Protein AF-A0A165RTA7-F1 (afdb_monomer)

Sequence (210 aa):
MHGGAYAFLSASPRDPTTHIGRGLMERDGSTGRLFSIKYRLTMTADNEIVNPFSTQLIDALTGYYYIVHTVGFSPANIILDGDSAGAKLALALTLYVVENPNREDVKIPAPPGKLFLLSPWCDLSPICATPRSSWAEFVGIDYLHSDDSPVEGSDFSWSVRTARSRSEPLHLPCSDASLSVRLVQRFPSHVYTYEPSEATHDFLGMTWIA

Secondary structure (DSSP, 8-state):
---STTTS--S-TTSTTHHHHHHHHHH-TT---EEE--PPPSB-TT--B-S-TTHHHHHHHHHHHIIIIII---GGG-EEEEEHHHHHHHHHHHHHHHHSTT-SSS-PPPPPSEEEEES-----S-----TTSHHHHTHHHHSPPSSSS---GGGG------------------------------------------EEEEETTEEEE-

Solvent-accessible surface area (backbone atoms only — not comparable to full-atom values): 13245 Å² total; per-residue 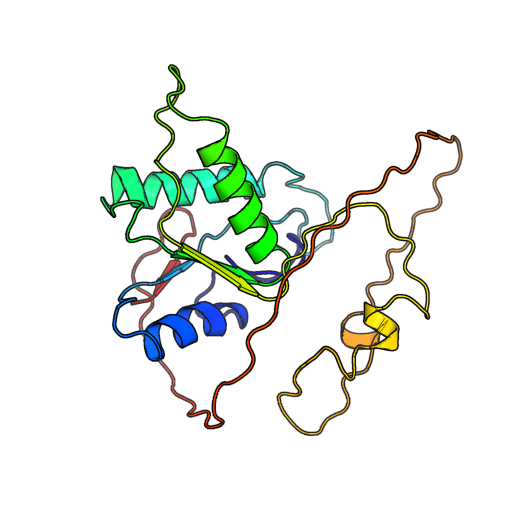(Å²): 54,44,30,47,79,48,54,40,82,51,35,45,88,84,30,80,61,40,53,57,62,49,49,48,34,75,73,33,91,85,48,80,70,43,74,26,55,45,49,64,42,28,32,47,99,85,70,46,81,74,33,57,90,63,45,39,54,53,42,48,47,52,49,52,45,41,42,39,74,71,72,59,48,56,38,70,80,34,68,43,42,17,30,30,40,12,14,27,46,40,50,52,45,44,50,51,33,63,76,44,64,82,43,91,89,51,85,55,58,70,52,57,52,40,76,46,68,42,74,49,52,77,75,80,71,92,71,84,86,47,86,77,33,62,73,52,68,36,39,83,69,78,50,84,70,94,54,100,65,85,72,57,55,68,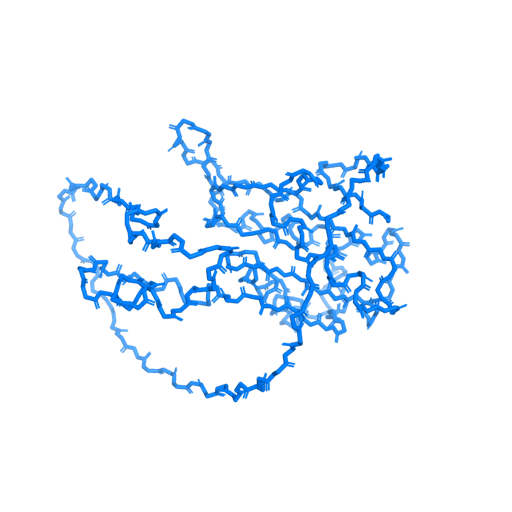86,74,56,74,78,76,76,72,76,83,73,81,88,84,88,82,85,82,84,89,80,92,82,93,81,90,82,88,85,85,89,86,84,84,92,83,88,81,92,82,87,81,95,60,79,65,68,75,60,91,66,27,32,39,41,112

InterPro domains:
  IPR013094 Alpha/beta hydrolase fold-3 [PF07859] (2-133)
  IPR029058 Alpha/Beta hydrolase fold [G3DSA:3.40.50.1820] (1-203)
  IPR029058 Alpha/Beta hydrolase fold [SSF53474] (2-157)
  IPR050300 GDXG lipolytic enzyme [PTHR48081] (2-150)

pLDDT: mean 72.45, std 27.62, range [20.56, 98.0]

Mean predicted aligned error: 13.32 Å

Structure (mmCIF, N/CA/C/O backbone):
data_AF-A0A165RTA7-F1
#
_entry.id   AF-A0A165RTA7-F1
#
loop_
_atom_site.group_PDB
_atom_site.id
_atom_site.type_symbol
_atom_site.label_atom_id
_atom_site.label_alt_id
_atom_site.label_comp_id
_atom_site.label_asym_id
_atom_site.label_entity_id
_atom_site.label_seq_id
_atom_site.pdbx_PDB_ins_code
_atom_site.Cartn_x
_atom_site.Cartn_y
_atom_site.Cartn_z
_atom_site.occupancy
_atom_site.B_iso_or_equiv
_atom_site.auth_seq_id
_atom_site.auth_comp_id
_atom_site.auth_asym_id
_atom_site.auth_atom_id
_atom_site.pdbx_PDB_model_num
ATOM 1 N N . MET A 1 1 ? -3.424 3.270 -2.893 1.00 95.69 1 MET A N 1
ATOM 2 C CA . MET A 1 1 ? -1.946 3.287 -2.986 1.00 95.69 1 MET A CA 1
ATOM 3 C C . MET A 1 1 ? -1.598 3.129 -4.447 1.00 95.69 1 MET A C 1
ATOM 5 O O . MET A 1 1 ? -2.070 2.171 -5.044 1.00 95.69 1 MET A O 1
ATOM 9 N N . HIS A 1 2 ? -0.849 4.069 -5.017 1.00 96.19 2 HIS A N 1
ATOM 10 C CA . HIS A 1 2 ? -0.572 4.067 -6.454 1.00 96.19 2 HIS A CA 1
ATOM 11 C C . HIS A 1 2 ? 0.342 2.907 -6.874 1.00 96.19 2 HIS A C 1
ATOM 13 O O . HIS A 1 2 ? 1.090 2.382 -6.053 1.00 96.19 2 HIS A O 1
ATOM 19 N N . GLY A 1 3 ? 0.284 2.510 -8.144 1.00 94.25 3 GLY A N 1
ATOM 20 C CA . GLY A 1 3 ? 1.208 1.575 -8.776 1.00 94.25 3 GLY A CA 1
ATOM 21 C C . GLY A 1 3 ? 2.529 2.216 -9.205 1.00 94.25 3 GLY A C 1
ATOM 22 O O . GLY A 1 3 ? 3.050 3.126 -8.563 1.00 94.25 3 GLY A O 1
ATOM 23 N N . GLY A 1 4 ? 3.102 1.719 -10.305 1.00 92.56 4 GLY A N 1
ATOM 24 C CA . GLY A 1 4 ? 4.363 2.239 -10.855 1.00 92.56 4 GLY A CA 1
ATOM 25 C C . GLY A 1 4 ? 5.615 1.494 -10.386 1.00 92.56 4 GLY A C 1
ATOM 26 O O . GLY A 1 4 ? 6.673 2.099 -10.241 1.00 92.56 4 GLY A O 1
ATOM 27 N N . ALA A 1 5 ? 5.506 0.186 -10.117 1.00 92.19 5 ALA A N 1
ATOM 28 C CA . ALA A 1 5 ? 6.638 -0.697 -9.788 1.00 92.19 5 ALA A CA 1
ATOM 29 C C . ALA A 1 5 ? 7.532 -0.212 -8.622 1.00 92.19 5 ALA A C 1
ATOM 31 O O . ALA A 1 5 ? 8.702 -0.578 -8.541 1.00 92.19 5 ALA A O 1
ATOM 32 N N . TYR A 1 6 ? 6.984 0.623 -7.730 1.00 93.88 6 TYR A N 1
ATOM 33 C CA . TYR A 1 6 ? 7.705 1.352 -6.678 1.00 93.88 6 TYR A CA 1
ATOM 34 C C . TYR A 1 6 ? 8.756 2.365 -7.154 1.00 93.88 6 TYR A C 1
ATOM 36 O O . TYR A 1 6 ? 9.408 2.975 -6.312 1.00 93.88 6 TYR A O 1
ATOM 44 N N . ALA A 1 7 ? 8.905 2.577 -8.459 1.00 92.12 7 ALA A N 1
ATOM 45 C CA . ALA A 1 7 ? 9.883 3.489 -9.050 1.00 92.12 7 ALA A CA 1
ATOM 46 C C . ALA A 1 7 ? 9.237 4.717 -9.713 1.00 92.12 7 ALA A C 1
ATOM 48 O O . ALA A 1 7 ? 9.925 5.694 -9.992 1.00 92.12 7 ALA A O 1
ATOM 49 N N . PHE A 1 8 ? 7.924 4.682 -9.948 1.00 90.12 8 PHE A N 1
ATOM 50 C CA . PHE A 1 8 ? 7.197 5.687 -10.718 1.00 90.12 8 PHE A CA 1
ATOM 51 C C . PHE A 1 8 ? 5.874 6.075 -10.055 1.00 90.12 8 PHE A C 1
ATOM 53 O O . PHE A 1 8 ? 5.428 5.435 -9.099 1.00 90.12 8 PHE A O 1
ATOM 60 N N . LEU A 1 9 ? 5.228 7.082 -10.655 1.00 93.00 9 LEU A N 1
ATOM 61 C CA . LEU A 1 9 ? 3.922 7.617 -10.265 1.00 93.00 9 LEU A CA 1
ATOM 62 C C . LEU A 1 9 ? 3.943 8.219 -8.856 1.00 93.00 9 LEU A C 1
ATOM 64 O O . LEU A 1 9 ? 4.991 8.340 -8.214 1.00 93.00 9 LEU A O 1
ATOM 68 N N . SER A 1 10 ? 2.799 8.718 -8.408 1.00 92.12 10 SER A N 1
ATOM 69 C CA . SER A 1 10 ? 2.719 9.476 -7.169 1.00 92.12 10 SER A CA 1
ATOM 70 C C . SER A 1 10 ? 1.338 9.438 -6.531 1.00 92.12 10 SER A C 1
ATOM 72 O O . SER A 1 10 ? 0.327 9.176 -7.170 1.00 92.12 10 SER A O 1
ATOM 74 N N . ALA A 1 11 ? 1.286 9.822 -5.257 1.00 92.69 11 ALA A N 1
ATOM 75 C CA . ALA A 1 11 ? 0.040 10.076 -4.538 1.00 92.69 11 ALA A CA 1
ATOM 76 C C . ALA A 1 11 ? -0.627 11.424 -4.890 1.00 92.69 11 ALA A C 1
ATOM 78 O O . ALA A 1 11 ? -1.561 11.845 -4.208 1.00 92.69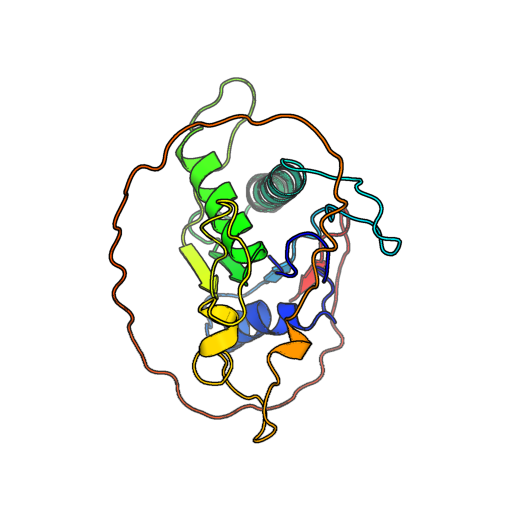 11 ALA A O 1
ATOM 79 N N . SER A 1 12 ? -0.125 12.136 -5.906 1.00 90.75 12 SER A N 1
ATOM 80 C CA . SER A 1 12 ? -0.661 13.437 -6.306 1.00 90.75 12 SER A CA 1
ATOM 81 C C . SER A 1 12 ? -2.114 13.305 -6.776 1.00 90.75 12 SER A C 1
ATOM 83 O O . SER A 1 12 ? -2.411 12.404 -7.559 1.00 90.75 12 SER A O 1
ATOM 85 N N . PRO A 1 13 ? -3.009 14.252 -6.443 1.00 86.69 13 PRO A N 1
ATOM 86 C CA . PRO A 1 13 ? -4.377 14.267 -6.966 1.00 86.69 13 PRO A CA 1
ATOM 87 C C . PRO A 1 13 ? -4.469 14.369 -8.490 1.00 86.69 13 PRO A C 1
ATOM 89 O O . PRO A 1 13 ? -5.521 14.102 -9.064 1.00 86.69 13 PRO A O 1
ATOM 92 N N . ARG A 1 14 ? -3.375 14.792 -9.136 1.00 86.25 14 ARG A N 1
ATOM 93 C CA . ARG A 1 14 ? -3.241 14.891 -10.596 1.00 86.25 14 ARG A CA 1
ATOM 94 C C . ARG A 1 14 ? -2.633 13.640 -11.230 1.00 86.25 14 ARG A C 1
ATOM 96 O O . ARG A 1 14 ? -2.509 13.589 -12.447 1.00 86.25 14 ARG A O 1
ATOM 103 N N . ASP A 1 15 ? -2.184 12.684 -10.421 1.00 88.19 15 ASP A N 1
ATOM 104 C CA . ASP A 1 15 ? -1.637 11.428 -10.917 1.00 88.19 15 ASP A CA 1
ATOM 105 C C . ASP A 1 15 ? -2.758 10.568 -11.523 1.00 88.19 15 ASP A C 1
ATOM 107 O O . ASP A 1 15 ? -3.820 10.459 -10.903 1.00 88.19 15 ASP A O 1
ATOM 111 N N . PRO A 1 16 ? -2.549 9.924 -12.685 1.00 83.94 16 PRO A N 1
ATOM 112 C CA . PRO A 1 16 ? -3.568 9.079 -13.306 1.00 83.94 16 PRO A CA 1
ATOM 113 C C . PRO A 1 16 ? -4.100 7.972 -12.385 1.00 83.94 16 PRO A C 1
ATOM 115 O O . PRO A 1 16 ? -5.278 7.622 -12.452 1.00 83.94 16 PRO A O 1
ATOM 118 N N . THR A 1 17 ? -3.270 7.446 -11.479 1.00 86.75 17 THR A N 1
ATOM 119 C CA . THR A 1 17 ? -3.677 6.383 -10.540 1.00 86.75 17 THR A CA 1
ATOM 120 C C . THR A 1 17 ? -4.726 6.847 -9.531 1.00 86.75 17 THR A C 1
ATOM 122 O O . THR A 1 17 ? -5.515 6.043 -9.036 1.00 86.75 17 THR A O 1
ATOM 125 N N . THR A 1 18 ? -4.824 8.154 -9.282 1.00 87.31 18 THR A N 1
ATOM 126 C CA . THR A 1 18 ? -5.838 8.737 -8.395 1.00 87.31 18 THR A CA 1
ATOM 127 C C . THR A 1 18 ? -7.264 8.522 -8.913 1.00 87.31 18 THR A C 1
ATOM 129 O O . THR A 1 18 ? -8.204 8.460 -8.115 1.00 87.31 18 THR A O 1
ATOM 132 N N . HIS A 1 19 ? -7.453 8.354 -10.228 1.00 87.44 19 HIS A N 1
ATOM 133 C CA . HIS A 1 19 ? -8.771 8.078 -10.804 1.00 87.44 19 HIS A CA 1
ATOM 134 C C . HIS A 1 19 ? -9.400 6.787 -10.270 1.00 87.44 19 HIS A C 1
ATOM 136 O O . HIS A 1 19 ? -10.623 6.687 -10.236 1.00 87.44 19 HIS A O 1
ATOM 142 N N . ILE A 1 20 ? -8.593 5.833 -9.800 1.00 88.69 20 ILE A N 1
ATOM 143 C CA . ILE A 1 20 ? -9.072 4.574 -9.223 1.00 88.69 20 ILE A CA 1
ATOM 144 C C . ILE A 1 20 ? -9.826 4.843 -7.918 1.00 88.69 20 ILE A C 1
ATOM 146 O O . ILE A 1 20 ? -11.020 4.556 -7.819 1.00 88.69 20 ILE A O 1
ATOM 150 N N . GLY A 1 21 ? -9.154 5.458 -6.941 1.00 88.38 21 GLY A N 1
ATOM 151 C CA . GLY A 1 21 ? -9.758 5.769 -5.645 1.00 88.38 21 GLY A CA 1
ATOM 152 C C . GLY A 1 21 ? -10.922 6.757 -5.760 1.00 88.38 21 GLY A C 1
ATOM 153 O O . GLY A 1 21 ? -11.933 6.606 -5.076 1.00 88.38 21 GLY A O 1
ATOM 154 N N . ARG A 1 22 ? -10.824 7.738 -6.669 1.00 88.81 22 ARG A N 1
ATOM 155 C CA . ARG A 1 22 ? -11.920 8.682 -6.940 1.00 88.81 22 ARG A CA 1
ATOM 156 C C . ARG A 1 22 ? -13.122 8.002 -7.583 1.00 88.81 22 ARG A C 1
ATOM 158 O O . ARG A 1 22 ? -14.243 8.206 -7.135 1.00 88.81 22 ARG A O 1
ATOM 165 N N . GLY A 1 23 ? -12.891 7.147 -8.576 1.00 89.94 23 GLY A N 1
ATOM 166 C CA . GLY A 1 23 ? -13.949 6.355 -9.192 1.00 89.94 23 GLY A CA 1
ATOM 167 C C . GLY A 1 23 ? -14.644 5.448 -8.176 1.00 89.94 23 GLY A C 1
ATOM 168 O O . GLY A 1 23 ? -15.863 5.306 -8.224 1.00 89.94 23 GLY A O 1
ATOM 169 N N . LEU A 1 24 ? -13.904 4.887 -7.213 1.00 88.88 24 LEU A N 1
ATOM 170 C CA . LEU A 1 24 ? -14.498 4.136 -6.107 1.00 88.88 24 LEU A CA 1
ATOM 171 C C . LEU A 1 24 ? -15.422 5.022 -5.256 1.00 88.88 24 LEU A C 1
ATOM 173 O O . LEU A 1 24 ? -16.570 4.642 -5.053 1.00 88.88 24 LEU A O 1
ATOM 177 N N . MET A 1 25 ? -14.972 6.207 -4.826 1.00 90.38 25 MET A N 1
ATOM 178 C CA . MET A 1 25 ? -15.807 7.164 -4.076 1.00 90.38 25 MET A CA 1
ATOM 179 C C . MET A 1 25 ? -17.072 7.581 -4.835 1.00 90.38 25 MET A C 1
ATOM 181 O O . MET A 1 25 ? -18.157 7.631 -4.267 1.00 90.38 25 MET A O 1
ATOM 185 N N . GLU A 1 26 ? -16.952 7.864 -6.132 1.00 89.31 26 GLU A N 1
ATOM 186 C CA . GLU A 1 26 ? -18.077 8.302 -6.968 1.00 89.31 26 GLU A CA 1
ATOM 187 C C . GLU A 1 26 ? -19.134 7.202 -7.159 1.00 89.31 26 GLU A C 1
ATOM 189 O O . GLU A 1 26 ? -20.317 7.492 -7.350 1.00 89.31 26 GLU A O 1
ATOM 194 N N . ARG A 1 27 ? -18.721 5.929 -7.140 1.00 89.25 27 ARG A N 1
ATOM 195 C CA . ARG A 1 27 ? -19.602 4.775 -7.383 1.00 89.25 27 ARG A CA 1
ATOM 196 C C . ARG A 1 27 ? -20.115 4.130 -6.099 1.00 89.25 27 ARG A C 1
ATOM 198 O O . ARG A 1 27 ? -21.172 3.500 -6.131 1.00 89.25 27 ARG A O 1
ATOM 205 N N . ASP A 1 28 ? -19.396 4.279 -4.994 1.00 86.56 28 ASP A N 1
ATOM 206 C CA . ASP A 1 28 ? -19.762 3.762 -3.683 1.00 86.56 28 ASP A CA 1
ATOM 207 C C . ASP A 1 28 ? -20.095 4.905 -2.720 1.00 86.56 28 ASP A C 1
ATOM 209 O O . ASP A 1 28 ? -19.218 5.502 -2.100 1.00 86.56 28 ASP A O 1
ATOM 213 N N . GLY A 1 29 ? -21.393 5.144 -2.513 1.00 83.94 29 GLY A N 1
ATOM 214 C CA . GLY A 1 29 ? -21.882 6.170 -1.586 1.00 83.94 29 GLY A CA 1
ATOM 215 C C . GLY A 1 29 ? -21.511 5.946 -0.113 1.00 83.94 29 GLY A C 1
ATOM 216 O O . GLY A 1 29 ? -21.823 6.797 0.719 1.00 83.94 29 GLY A O 1
ATOM 217 N N . SER A 1 30 ? -20.872 4.820 0.233 1.00 85.88 30 SER A N 1
ATOM 218 C CA . SER A 1 30 ? -20.325 4.579 1.572 1.00 85.88 30 SER A CA 1
ATOM 219 C C . SER A 1 30 ? -18.870 5.038 1.746 1.00 85.88 30 SER A C 1
ATOM 221 O O . SER A 1 30 ? -18.432 5.240 2.881 1.00 85.88 30 SER A O 1
ATOM 223 N N . THR A 1 31 ? -18.137 5.281 0.653 1.00 86.25 31 THR A N 1
ATOM 224 C CA . THR A 1 31 ? -16.751 5.764 0.687 1.00 86.25 31 THR A CA 1
ATOM 225 C C . THR A 1 31 ? -16.726 7.286 0.545 1.00 86.25 31 THR A C 1
ATOM 227 O O . THR A 1 31 ? -16.805 7.830 -0.549 1.00 86.25 31 THR A O 1
ATOM 230 N N . GLY A 1 32 ? -16.610 7.994 1.672 1.00 86.56 32 GLY A N 1
ATOM 231 C CA . GLY A 1 32 ? -16.697 9.461 1.699 1.00 86.56 32 GLY A CA 1
ATOM 232 C C . GLY A 1 32 ? -15.369 10.222 1.660 1.00 86.56 32 GLY A C 1
ATOM 233 O O . GLY A 1 32 ? -15.400 11.446 1.687 1.00 86.56 32 GLY A O 1
ATOM 234 N N . ARG A 1 33 ? -14.213 9.544 1.701 1.00 92.31 33 ARG A N 1
ATOM 235 C CA . ARG A 1 33 ? -12.883 10.186 1.738 1.00 92.31 33 ARG A CA 1
ATOM 236 C C . ARG A 1 33 ? -11.825 9.294 1.105 1.00 92.31 33 ARG A C 1
ATOM 238 O O . ARG A 1 33 ? -11.830 8.087 1.351 1.00 92.31 33 ARG A O 1
ATOM 245 N N . LEU A 1 34 ? -10.862 9.899 0.413 1.00 92.81 34 LEU A N 1
ATOM 246 C CA . LEU A 1 34 ? -9.686 9.219 -0.122 1.00 92.81 34 LEU A CA 1
ATOM 247 C C . LEU A 1 34 ? -8.409 9.787 0.498 1.00 92.81 34 LEU A C 1
ATOM 249 O O . LEU A 1 34 ? -8.204 10.999 0.574 1.00 92.81 34 LEU A O 1
ATOM 253 N N . PHE A 1 35 ? -7.533 8.880 0.923 1.00 94.88 35 PHE A N 1
ATOM 254 C CA . PHE A 1 35 ? -6.218 9.205 1.453 1.00 94.88 35 PHE A CA 1
ATOM 255 C C . PHE A 1 35 ? -5.141 8.500 0.637 1.00 94.88 35 PHE A C 1
ATOM 257 O O . PHE A 1 35 ? -5.003 7.274 0.697 1.00 94.88 35 PHE A O 1
ATOM 264 N N . SER A 1 36 ? -4.378 9.273 -0.132 1.00 94.81 36 SER A N 1
ATOM 265 C CA . SER A 1 36 ? -3.311 8.735 -0.969 1.00 94.81 36 SER A CA 1
ATOM 266 C C . SER A 1 36 ? -1.968 8.833 -0.244 1.00 94.81 36 SER A C 1
ATOM 268 O O . SER A 1 36 ? -1.477 9.921 0.071 1.00 94.81 36 SER A O 1
ATOM 270 N N . ILE A 1 37 ? -1.377 7.672 0.049 1.00 94.38 37 ILE A N 1
ATOM 271 C CA . ILE A 1 37 ? -0.086 7.570 0.737 1.00 94.38 37 ILE A CA 1
ATOM 272 C C . ILE A 1 37 ? 1.038 7.803 -0.270 1.00 94.38 37 ILE A C 1
ATOM 274 O O . ILE A 1 37 ? 1.238 6.995 -1.178 1.00 94.38 37 ILE A O 1
ATOM 278 N N . LYS A 1 38 ? 1.809 8.873 -0.064 1.00 94.06 38 LYS A N 1
ATOM 279 C CA . LYS A 1 38 ? 3.046 9.148 -0.803 1.00 94.06 38 LYS A CA 1
ATOM 280 C C . LYS A 1 38 ? 4.205 8.377 -0.189 1.00 94.06 38 LYS A C 1
ATOM 282 O O . LYS A 1 38 ? 4.967 8.911 0.613 1.00 94.06 38 LYS A O 1
ATOM 287 N N . TYR A 1 39 ? 4.306 7.102 -0.539 1.00 95.94 39 TYR A N 1
ATOM 288 C CA . TYR A 1 39 ? 5.441 6.287 -0.127 1.00 95.94 39 TYR A CA 1
ATOM 289 C C . TYR A 1 39 ? 6.698 6.665 -0.927 1.00 95.94 39 TYR A C 1
ATOM 291 O O . TYR A 1 39 ? 6.624 7.140 -2.063 1.00 95.94 39 TYR A O 1
ATOM 299 N N . ARG A 1 40 ? 7.877 6.460 -0.339 1.00 96.62 40 ARG A N 1
ATOM 300 C CA . ARG A 1 40 ? 9.162 6.720 -0.999 1.00 96.62 40 ARG A CA 1
ATOM 301 C C . ARG A 1 40 ? 9.407 5.738 -2.141 1.00 96.62 40 ARG A C 1
ATOM 303 O O . ARG A 1 40 ? 9.259 4.531 -1.968 1.00 96.62 40 ARG A O 1
ATOM 310 N N . LEU A 1 41 ? 9.848 6.245 -3.289 1.00 95.12 41 LEU A N 1
ATOM 311 C CA . LEU A 1 41 ? 10.181 5.425 -4.456 1.00 95.12 41 LEU A CA 1
ATOM 312 C C . LEU A 1 41 ? 11.567 4.791 -4.319 1.00 95.12 41 LEU A C 1
ATOM 314 O O . LEU A 1 41 ? 12.475 5.393 -3.742 1.00 95.12 41 LEU A O 1
ATOM 318 N N . THR A 1 42 ? 11.736 3.587 -4.861 1.00 93.56 42 THR A N 1
ATOM 319 C CA . THR A 1 42 ? 12.990 2.821 -4.814 1.00 93.56 42 THR A CA 1
ATOM 320 C C . THR A 1 42 ? 14.120 3.499 -5.572 1.00 93.56 42 THR A C 1
ATOM 322 O O . THR A 1 42 ? 15.281 3.302 -5.209 1.00 93.56 42 THR A O 1
ATOM 325 N N . MET A 1 43 ? 13.784 4.309 -6.576 1.00 89.75 43 MET A N 1
ATOM 326 C CA . MET A 1 43 ? 14.726 4.974 -7.467 1.00 89.75 43 MET A CA 1
ATOM 327 C C . MET A 1 43 ? 14.436 6.473 -7.583 1.00 89.75 43 MET A C 1
ATOM 329 O O . MET A 1 43 ? 13.298 6.915 -7.411 1.00 89.75 43 MET A O 1
ATOM 333 N N . THR A 1 44 ? 15.471 7.261 -7.869 1.00 88.12 44 THR A N 1
ATOM 334 C CA . THR A 1 44 ? 15.330 8.669 -8.267 1.00 88.12 44 THR A CA 1
ATOM 335 C C . THR A 1 44 ? 14.958 8.785 -9.748 1.00 88.12 44 THR A C 1
ATOM 337 O O . THR A 1 44 ? 15.017 7.809 -10.495 1.00 88.12 44 THR A O 1
ATOM 340 N N . ALA A 1 45 ? 14.635 10.004 -10.195 1.00 82.50 45 ALA A N 1
ATOM 341 C CA . ALA A 1 45 ? 14.422 10.298 -11.616 1.00 82.50 45 ALA A CA 1
ATOM 342 C C . ALA A 1 45 ? 15.658 9.993 -12.490 1.00 82.50 45 ALA A C 1
ATOM 344 O O . ALA A 1 45 ? 15.512 9.692 -13.671 1.00 82.50 45 ALA A O 1
ATOM 345 N N . ASP A 1 46 ? 16.855 10.012 -11.894 1.00 87.94 46 ASP A N 1
ATOM 346 C CA . ASP A 1 46 ? 18.126 9.700 -12.558 1.00 87.94 46 ASP A CA 1
ATOM 347 C C . ASP A 1 46 ? 18.476 8.199 -12.504 1.00 87.94 46 ASP A C 1
ATOM 349 O O . ASP A 1 46 ? 19.582 7.802 -12.860 1.00 87.94 46 ASP A O 1
ATOM 353 N N . ASN A 1 47 ? 17.531 7.348 -12.085 1.00 82.94 47 ASN A N 1
ATOM 354 C CA . ASN A 1 47 ? 17.680 5.901 -11.907 1.00 82.94 47 ASN A CA 1
ATOM 355 C C . ASN A 1 47 ? 18.670 5.463 -10.810 1.00 82.94 47 ASN A C 1
ATOM 357 O O . ASN A 1 47 ? 19.136 4.322 -10.815 1.00 82.94 47 ASN A O 1
ATOM 361 N N . GLU A 1 48 ? 18.951 6.324 -9.833 1.00 90.69 48 GLU A N 1
ATOM 362 C CA . GLU A 1 48 ? 19.753 5.958 -8.660 1.00 90.69 48 GLU A CA 1
ATOM 363 C C . GLU A 1 48 ? 18.894 5.207 -7.637 1.00 90.69 48 GLU A C 1
ATOM 365 O O . GLU A 1 48 ? 17.807 5.666 -7.285 1.00 90.69 48 GLU A O 1
ATOM 370 N N . ILE A 1 49 ? 19.373 4.071 -7.123 1.00 91.25 49 ILE A N 1
ATOM 371 C CA . ILE A 1 49 ? 18.657 3.272 -6.114 1.00 91.25 49 ILE A CA 1
ATOM 372 C C . ILE A 1 49 ? 18.827 3.925 -4.737 1.00 91.25 49 ILE A C 1
ATOM 374 O O . ILE A 1 49 ? 19.940 4.009 -4.223 1.00 91.25 49 ILE A O 1
ATOM 378 N N . VAL A 1 50 ? 17.724 4.347 -4.115 1.00 93.62 50 VAL A N 1
ATOM 379 C CA . VAL A 1 50 ? 17.747 5.145 -2.873 1.00 93.62 50 VAL A CA 1
ATOM 380 C C . VAL A 1 50 ? 16.908 4.575 -1.733 1.00 93.62 50 VAL A C 1
ATOM 382 O O . VAL A 1 50 ? 17.304 4.696 -0.578 1.00 93.62 50 VAL A O 1
ATOM 385 N N . ASN A 1 51 ? 15.771 3.933 -2.019 1.00 94.44 51 ASN A N 1
ATOM 386 C CA . ASN A 1 51 ? 14.853 3.439 -0.983 1.00 94.44 51 ASN A CA 1
ATOM 387 C C . ASN A 1 51 ? 14.426 1.990 -1.264 1.00 94.44 51 ASN A C 1
ATOM 389 O O . ASN A 1 51 ? 13.276 1.753 -1.648 1.00 94.44 51 ASN A O 1
ATOM 393 N N . PRO A 1 52 ? 15.324 1.001 -1.117 1.00 92.81 52 PRO A N 1
ATOM 394 C CA . PRO A 1 52 ? 14.980 -0.396 -1.358 1.00 92.81 52 PRO A CA 1
ATOM 395 C C . PRO A 1 52 ? 13.906 -0.890 -0.376 1.00 92.81 52 PRO A C 1
ATOM 397 O O . PRO A 1 52 ? 13.567 -0.227 0.612 1.00 92.81 52 PRO A O 1
ATOM 400 N N . PHE A 1 53 ? 13.389 -2.093 -0.630 1.00 88.75 53 PHE A N 1
ATOM 401 C CA . PHE A 1 53 ? 12.558 -2.801 0.343 1.00 88.75 53 PHE A CA 1
ATOM 402 C C . PHE A 1 53 ? 13.264 -2.836 1.718 1.00 88.75 53 PHE A C 1
ATOM 404 O O . PHE A 1 53 ? 14.463 -3.093 1.784 1.00 88.75 53 PHE A O 1
ATOM 411 N N . SER A 1 54 ? 12.589 -2.577 2.840 1.00 93.94 54 SER A N 1
ATOM 412 C CA . SER A 1 54 ? 11.134 -2.506 3.074 1.00 93.94 54 SER A CA 1
ATOM 413 C C . SER A 1 54 ? 10.532 -1.095 3.132 1.00 93.94 54 SER A C 1
ATOM 415 O O . SER A 1 54 ? 9.443 -0.912 3.675 1.00 93.94 54 SER A O 1
ATOM 417 N N . THR A 1 55 ? 11.202 -0.090 2.565 1.00 96.38 55 THR A N 1
ATOM 418 C CA . THR A 1 55 ? 10.858 1.327 2.772 1.00 96.38 55 THR A CA 1
ATOM 419 C C . THR A 1 55 ? 9.392 1.670 2.485 1.00 96.38 55 THR A C 1
ATOM 421 O O . THR A 1 55 ? 8.742 2.331 3.292 1.00 96.38 55 THR A O 1
ATOM 424 N N . GLN A 1 56 ? 8.840 1.174 1.378 1.00 96.06 56 GLN A N 1
ATOM 425 C CA . GLN A 1 56 ? 7.458 1.452 0.973 1.00 96.06 56 GLN A CA 1
ATOM 426 C C . GLN A 1 56 ? 6.450 0.885 1.977 1.00 96.06 56 GLN A C 1
ATOM 428 O O . GLN A 1 56 ? 5.445 1.526 2.276 1.00 96.06 56 GLN A O 1
ATOM 433 N N . LEU A 1 57 ? 6.733 -0.306 2.522 1.00 96.94 57 LEU A N 1
ATOM 434 C CA . LEU A 1 57 ? 5.896 -0.952 3.534 1.00 96.94 57 LEU A CA 1
ATOM 435 C C . LEU A 1 57 ? 5.908 -0.164 4.843 1.00 96.94 57 LEU A C 1
ATOM 437 O O . LEU A 1 57 ? 4.862 -0.026 5.472 1.00 96.94 57 LEU A O 1
ATOM 441 N N . ILE A 1 58 ? 7.063 0.387 5.225 1.00 96.62 58 ILE A N 1
ATOM 442 C CA . ILE A 1 58 ? 7.175 1.258 6.398 1.00 96.62 58 ILE A CA 1
ATOM 443 C C . ILE A 1 58 ? 6.310 2.506 6.202 1.00 96.62 58 ILE A C 1
ATOM 445 O O . ILE A 1 58 ? 5.497 2.811 7.068 1.00 96.62 58 ILE A O 1
ATOM 449 N N . ASP A 1 59 ? 6.409 3.176 5.051 1.00 97.69 59 ASP A N 1
ATOM 450 C CA . ASP A 1 59 ? 5.620 4.384 4.772 1.00 97.69 59 ASP A CA 1
ATOM 451 C C . ASP A 1 59 ? 4.109 4.090 4.725 1.00 97.69 59 ASP A C 1
ATOM 453 O O . ASP A 1 59 ? 3.305 4.854 5.265 1.00 97.69 59 ASP A O 1
ATOM 457 N N . ALA A 1 60 ? 3.713 2.954 4.139 1.00 97.75 60 ALA A N 1
ATOM 458 C CA . ALA A 1 60 ? 2.325 2.494 4.126 1.00 97.75 60 ALA A CA 1
ATOM 459 C C . ALA A 1 60 ? 1.800 2.200 5.537 1.00 97.75 60 ALA A C 1
ATOM 461 O O . ALA A 1 60 ? 0.697 2.625 5.887 1.00 97.75 60 ALA A O 1
ATOM 462 N N . LEU A 1 61 ? 2.598 1.523 6.368 1.00 96.31 61 LEU A N 1
ATOM 463 C CA . LEU A 1 61 ? 2.263 1.254 7.763 1.00 96.31 61 LEU A CA 1
ATOM 464 C C . LEU A 1 61 ? 2.151 2.549 8.567 1.00 96.31 61 LEU A C 1
ATOM 466 O O . LEU A 1 61 ? 1.208 2.694 9.339 1.00 96.31 61 LEU A O 1
ATOM 470 N N . THR A 1 62 ? 3.062 3.503 8.371 1.00 96.00 62 THR A N 1
ATOM 471 C CA . THR A 1 62 ? 3.003 4.819 9.017 1.00 96.00 62 THR A CA 1
ATOM 472 C C . THR A 1 62 ? 1.738 5.576 8.617 1.00 96.00 62 THR A C 1
ATOM 474 O O . THR A 1 62 ? 1.049 6.102 9.490 1.00 96.00 62 THR A O 1
ATOM 477 N N . GLY A 1 63 ? 1.383 5.585 7.329 1.00 96.38 63 GLY A N 1
ATOM 478 C CA . GLY A 1 63 ? 0.140 6.195 6.852 1.00 96.38 63 GLY A CA 1
ATOM 479 C C . GLY A 1 63 ? -1.101 5.535 7.453 1.00 96.38 63 GLY A C 1
ATOM 480 O O . GLY A 1 63 ? -1.991 6.221 7.951 1.00 96.38 63 GLY A O 1
ATOM 481 N N . TYR A 1 64 ? -1.142 4.203 7.491 1.00 97.31 64 TYR A N 1
ATOM 482 C CA . TYR A 1 64 ? -2.254 3.467 8.091 1.00 97.31 64 TYR A CA 1
ATOM 483 C C . TYR A 1 64 ? -2.369 3.700 9.602 1.00 97.31 64 TYR A C 1
ATOM 485 O O . TYR A 1 64 ? -3.459 3.953 10.117 1.00 97.31 64 TYR A O 1
ATOM 493 N N . TYR A 1 65 ? -1.237 3.698 10.308 1.00 95.56 65 TYR A N 1
ATOM 494 C CA . TYR A 1 65 ? -1.163 4.024 11.729 1.00 95.56 65 TYR A CA 1
ATOM 495 C C . TYR A 1 65 ? -1.712 5.428 12.007 1.00 95.56 65 TYR A C 1
ATOM 497 O O . TYR A 1 65 ? -2.504 5.601 12.931 1.00 95.56 65 TYR A O 1
ATOM 505 N N . TYR A 1 66 ? -1.336 6.418 11.192 1.00 96.19 66 TYR A N 1
ATOM 506 C CA . TYR A 1 66 ? -1.836 7.789 11.298 1.00 96.19 66 TYR A CA 1
ATOM 507 C C . TYR A 1 66 ? -3.360 7.860 11.118 1.00 96.19 66 TYR A C 1
ATOM 509 O O . TYR A 1 66 ? -4.047 8.448 11.954 1.00 96.19 66 TYR A O 1
ATOM 517 N N . ILE A 1 67 ? -3.912 7.212 10.087 1.00 96.31 67 ILE A N 1
ATOM 518 C CA . ILE A 1 67 ? -5.365 7.195 9.839 1.00 96.31 67 ILE A CA 1
ATOM 519 C C . ILE A 1 67 ? -6.127 6.596 11.032 1.00 96.31 67 ILE A C 1
ATOM 521 O O . ILE A 1 67 ? -7.155 7.135 11.447 1.00 96.31 67 ILE A O 1
ATOM 525 N N . VAL A 1 68 ? -5.624 5.502 11.607 1.00 96.06 68 VAL A N 1
ATOM 526 C CA . VAL A 1 68 ? -6.312 4.813 12.705 1.00 96.06 68 VAL A CA 1
ATOM 527 C C . VAL A 1 68 ? -6.153 5.553 14.030 1.00 96.06 68 VAL A C 1
ATOM 529 O O . VAL A 1 68 ? -7.143 5.833 14.702 1.00 96.06 68 VAL A O 1
ATOM 532 N N . HIS A 1 69 ? -4.923 5.878 14.426 1.00 94.19 69 HIS A N 1
ATOM 533 C CA . HIS A 1 69 ? -4.639 6.362 15.782 1.00 94.19 69 HIS A CA 1
ATOM 534 C C . HIS A 1 69 ? -4.632 7.882 15.911 1.00 94.19 69 HIS A C 1
ATOM 536 O O . HIS A 1 69 ? -4.869 8.389 17.003 1.00 94.19 69 HIS A O 1
ATOM 542 N N . THR A 1 70 ? -4.347 8.616 14.834 1.00 94.81 70 THR A N 1
ATOM 543 C CA . THR A 1 70 ? -4.323 10.086 14.861 1.00 94.81 70 THR A CA 1
ATOM 544 C C . THR A 1 70 ? -5.614 10.675 14.313 1.00 94.81 70 THR A C 1
ATOM 546 O O . THR A 1 70 ? -6.195 11.550 14.947 1.00 94.81 70 THR A O 1
ATOM 549 N N . VAL A 1 71 ? -6.085 10.193 13.162 1.00 96.12 71 VAL A N 1
ATOM 550 C CA . VAL A 1 71 ? -7.331 10.689 12.554 1.00 96.12 71 VAL A CA 1
ATOM 551 C C . VAL A 1 71 ? -8.563 10.040 13.195 1.00 96.12 71 VAL A C 1
ATOM 553 O O . VAL A 1 71 ? -9.616 10.668 13.272 1.00 96.12 71 VAL A O 1
ATOM 556 N N . GLY A 1 72 ? -8.431 8.814 13.711 1.00 95.88 72 GLY A N 1
ATOM 557 C CA . GLY A 1 72 ? -9.473 8.147 14.495 1.00 95.88 72 GLY A CA 1
ATOM 558 C C . GLY A 1 72 ? -10.456 7.313 13.673 1.00 95.88 72 GLY A C 1
ATOM 559 O O . GLY A 1 72 ? -11.543 6.998 14.160 1.00 95.88 72 GLY A O 1
ATOM 560 N N . PHE A 1 73 ? -10.116 6.943 12.434 1.00 96.38 73 PHE A N 1
ATOM 561 C CA . PHE A 1 73 ? -10.955 6.028 11.662 1.00 96.38 73 PHE A CA 1
ATOM 562 C C . PHE A 1 73 ? -10.857 4.605 12.218 1.00 96.38 73 PHE A C 1
ATOM 564 O O . PHE A 1 73 ? -9.769 4.058 12.395 1.00 96.38 73 PHE A O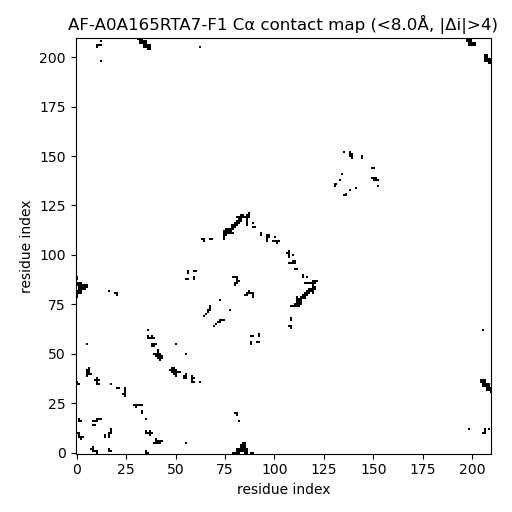 1
ATOM 571 N N . SER A 1 74 ? -12.012 3.976 12.453 1.00 97.06 74 SER A N 1
ATOM 572 C CA . SER A 1 74 ? -12.064 2.555 12.807 1.00 97.06 74 SER A CA 1
ATOM 573 C C . SER A 1 74 ? -11.477 1.712 11.667 1.00 97.06 74 SER A C 1
ATOM 575 O O . SER A 1 74 ? -11.949 1.863 10.537 1.00 97.06 74 SER A O 1
ATOM 577 N N . PRO A 1 75 ? -10.534 0.784 11.933 1.00 97.12 75 PRO A N 1
ATOM 578 C CA . PRO A 1 75 ? -9.994 -0.134 10.927 1.00 97.12 75 PRO A CA 1
ATOM 579 C C . PRO A 1 75 ? -11.061 -0.837 10.081 1.00 97.12 75 PRO A C 1
ATOM 581 O O . PRO A 1 75 ? -10.900 -0.964 8.869 1.00 97.12 75 PRO A O 1
ATOM 584 N N . ALA A 1 76 ? -12.195 -1.204 10.689 1.00 97.38 76 ALA A N 1
ATOM 585 C CA . ALA A 1 76 ? -13.311 -1.870 10.013 1.00 97.38 76 ALA A CA 1
ATOM 586 C C . ALA A 1 76 ? -13.990 -1.010 8.927 1.00 97.38 76 ALA A C 1
ATOM 588 O O . ALA A 1 76 ? -14.632 -1.554 8.032 1.00 97.38 76 ALA A O 1
ATOM 589 N N . ASN A 1 77 ? -13.829 0.315 8.993 1.00 96.50 77 ASN A N 1
ATOM 590 C CA . ASN A 1 77 ? -14.361 1.278 8.026 1.00 96.50 77 ASN A CA 1
ATOM 591 C C . ASN A 1 77 ? -13.301 1.745 7.015 1.00 96.50 77 ASN A C 1
ATOM 593 O O . ASN A 1 77 ? -13.551 2.684 6.265 1.00 96.50 77 ASN A O 1
ATOM 597 N N . ILE A 1 78 ? -12.112 1.133 7.007 1.00 97.38 78 ILE A N 1
ATOM 598 C CA . ILE A 1 78 ? -11.035 1.474 6.076 1.00 97.38 78 ILE A CA 1
ATOM 599 C C . ILE A 1 78 ? -10.972 0.424 4.970 1.00 97.38 78 ILE A C 1
ATOM 601 O O . ILE A 1 78 ? -10.921 -0.781 5.232 1.00 97.38 78 ILE A O 1
ATOM 605 N N . ILE A 1 79 ? -10.927 0.909 3.731 1.00 97.06 79 ILE A N 1
ATOM 606 C CA . ILE A 1 79 ? -10.614 0.121 2.543 1.00 97.06 79 ILE A CA 1
ATOM 607 C C . ILE A 1 79 ? -9.170 0.438 2.160 1.00 97.06 79 ILE A C 1
ATOM 609 O O . ILE A 1 79 ? -8.841 1.602 1.931 1.00 97.06 79 ILE A O 1
ATOM 613 N N . LEU A 1 80 ? -8.303 -0.575 2.088 1.00 97.38 80 LEU A N 1
ATOM 614 C CA . LEU A 1 80 ? -7.016 -0.397 1.417 1.00 97.38 80 LEU A CA 1
ATOM 615 C C . LEU A 1 80 ? -7.189 -0.676 -0.072 1.00 97.38 80 LEU A C 1
ATOM 617 O O . LEU A 1 80 ? -7.434 -1.810 -0.482 1.00 97.38 80 LEU A O 1
ATOM 621 N N . ASP A 1 81 ? -7.061 0.386 -0.853 1.00 95.62 81 ASP A N 1
ATOM 622 C CA . ASP A 1 81 ? -7.081 0.365 -2.310 1.00 95.62 81 ASP A CA 1
ATOM 623 C C . ASP A 1 81 ? -5.654 0.411 -2.884 1.00 95.62 81 ASP A C 1
ATOM 625 O O . ASP A 1 81 ? -4.765 1.053 -2.305 1.00 95.62 81 ASP A O 1
ATOM 629 N N . GLY A 1 82 ? -5.432 -0.222 -4.034 1.00 95.88 82 GLY A N 1
ATOM 630 C CA . GLY A 1 82 ? -4.264 0.027 -4.871 1.00 95.88 82 GLY A CA 1
ATOM 631 C C . GLY A 1 82 ? -4.246 -0.752 -6.183 1.00 95.88 82 GLY A C 1
ATOM 632 O O . GLY A 1 82 ? -4.970 -1.734 -6.352 1.00 95.88 82 GLY A O 1
ATOM 633 N N . ASP A 1 83 ? -3.357 -0.337 -7.087 1.00 95.44 83 ASP A N 1
ATOM 634 C CA . ASP A 1 83 ? -3.124 -0.950 -8.397 1.00 95.44 83 ASP A CA 1
ATOM 635 C C . ASP A 1 83 ? -1.694 -1.487 -8.541 1.00 95.44 83 ASP A C 1
ATOM 637 O O . ASP A 1 83 ? -0.749 -0.914 -8.001 1.00 95.44 83 ASP A O 1
ATOM 641 N N . SER A 1 84 ? -1.504 -2.602 -9.253 1.00 95.06 84 SER A N 1
ATOM 642 C CA . SER A 1 84 ? -0.176 -3.146 -9.578 1.00 95.06 84 SER A CA 1
ATOM 643 C C . SER A 1 84 ? 0.734 -3.289 -8.337 1.00 95.06 84 SER A C 1
ATOM 645 O O . SER A 1 84 ? 0.451 -4.082 -7.430 1.00 95.06 84 SER A O 1
ATOM 647 N N . ALA A 1 85 ? 1.827 -2.521 -8.265 1.00 95.62 85 ALA A N 1
ATOM 648 C CA . ALA A 1 85 ? 2.725 -2.460 -7.112 1.00 95.62 85 ALA A CA 1
ATOM 649 C C . ALA A 1 85 ? 2.062 -1.863 -5.854 1.00 95.62 85 ALA A C 1
ATOM 651 O O . ALA A 1 85 ? 2.329 -2.323 -4.748 1.00 95.62 85 ALA A O 1
ATOM 652 N N . GLY A 1 86 ? 1.148 -0.906 -5.996 1.00 97.12 86 GLY A N 1
ATOM 653 C CA . GLY A 1 86 ? 0.366 -0.352 -4.891 1.00 97.12 86 GLY A CA 1
ATOM 654 C C . GLY A 1 86 ? -0.618 -1.358 -4.305 1.00 97.12 86 GLY A C 1
ATOM 655 O O . GLY A 1 86 ? -0.774 -1.442 -3.088 1.00 97.12 86 GLY A O 1
ATOM 656 N N . ALA A 1 87 ? -1.223 -2.197 -5.148 1.00 97.06 87 ALA A N 1
ATOM 657 C CA . ALA A 1 87 ? -2.071 -3.299 -4.696 1.00 97.06 87 ALA A CA 1
ATOM 658 C C . ALA A 1 87 ? -1.258 -4.359 -3.932 1.00 97.06 87 ALA A C 1
ATOM 660 O O . ALA A 1 87 ? -1.692 -4.870 -2.897 1.00 97.06 87 ALA A O 1
ATOM 661 N N . LYS A 1 88 ? -0.036 -4.655 -4.404 1.00 97.06 88 LYS A N 1
ATOM 662 C CA . LYS A 1 88 ? 0.919 -5.493 -3.665 1.00 97.06 88 LYS A CA 1
ATOM 663 C C . LYS A 1 88 ? 1.228 -4.886 -2.297 1.00 97.06 88 LYS A C 1
ATOM 665 O O . LYS A 1 88 ? 1.257 -5.612 -1.308 1.00 97.06 88 LYS A O 1
ATOM 670 N N . LEU A 1 89 ? 1.448 -3.576 -2.233 1.00 97.75 89 LEU A N 1
ATOM 671 C CA . LEU A 1 89 ? 1.739 -2.872 -0.989 1.00 97.75 89 LEU A CA 1
ATOM 672 C C . LEU A 1 89 ? 0.570 -2.934 -0.001 1.00 97.75 89 LEU A C 1
ATOM 674 O O . LEU A 1 89 ? 0.787 -3.220 1.175 1.00 97.75 89 LEU A O 1
ATOM 678 N N . ALA A 1 90 ? -0.664 -2.747 -0.476 1.00 98.00 90 ALA A N 1
ATOM 679 C CA . ALA A 1 90 ? -1.876 -2.905 0.328 1.00 98.00 90 ALA A CA 1
ATOM 680 C C . ALA A 1 90 ? -2.010 -4.333 0.888 1.00 98.00 90 ALA A C 1
ATOM 682 O O . ALA A 1 90 ? -2.320 -4.517 2.070 1.00 98.00 90 ALA A O 1
ATOM 683 N N . LEU A 1 91 ? -1.715 -5.347 0.067 1.00 97.31 91 LEU A N 1
ATOM 684 C CA . LEU A 1 91 ? -1.697 -6.743 0.497 1.00 97.31 91 LEU A CA 1
ATOM 685 C C . LEU A 1 91 ? -0.600 -7.001 1.542 1.00 97.31 91 LEU A C 1
ATOM 687 O O . LEU A 1 91 ? -0.883 -7.571 2.592 1.00 97.31 91 LEU A O 1
ATOM 691 N N . ALA A 1 92 ? 0.628 -6.542 1.293 1.00 96.88 92 ALA A N 1
ATOM 692 C CA . ALA A 1 92 ? 1.762 -6.708 2.202 1.00 96.88 92 ALA A CA 1
ATOM 693 C C . ALA A 1 92 ? 1.529 -6.019 3.554 1.00 96.88 92 ALA A C 1
ATOM 695 O O . ALA A 1 92 ? 1.818 -6.604 4.596 1.00 96.88 92 ALA A O 1
ATOM 696 N N . LEU A 1 93 ? 0.956 -4.811 3.553 1.00 97.56 93 LEU A N 1
ATOM 697 C CA . LEU A 1 93 ? 0.551 -4.117 4.775 1.00 97.56 93 LEU A CA 1
ATOM 698 C C . LEU A 1 93 ? -0.486 -4.929 5.555 1.00 97.56 93 LEU A C 1
ATOM 700 O O . LEU A 1 93 ? -0.356 -5.084 6.766 1.00 97.56 93 LEU A O 1
ATOM 704 N N . THR A 1 94 ? -1.493 -5.465 4.866 1.00 97.81 94 THR A N 1
ATOM 705 C CA . THR A 1 94 ? -2.549 -6.264 5.503 1.00 97.81 94 THR A CA 1
ATOM 706 C C . THR A 1 94 ? -1.987 -7.529 6.138 1.00 97.81 94 THR A C 1
ATOM 708 O O . THR A 1 94 ? -2.295 -7.823 7.289 1.00 97.81 94 THR A O 1
ATOM 711 N N . LEU A 1 95 ? -1.122 -8.249 5.421 1.00 96.38 95 LEU A N 1
ATOM 712 C CA . LEU A 1 95 ? -0.429 -9.420 5.958 1.00 96.38 95 LEU A CA 1
ATOM 713 C C . LEU A 1 95 ? 0.403 -9.044 7.186 1.00 96.38 95 LEU A C 1
ATOM 715 O O . LEU A 1 95 ? 0.263 -9.673 8.230 1.00 96.38 95 LEU A O 1
ATOM 719 N N . TYR A 1 96 ? 1.175 -7.957 7.107 1.00 96.00 96 TYR A N 1
ATOM 720 C CA . TYR A 1 96 ? 1.995 -7.490 8.221 1.00 96.00 96 TYR A CA 1
ATOM 721 C C . TYR A 1 96 ? 1.168 -7.221 9.488 1.00 96.00 96 TYR A C 1
ATOM 723 O O . TYR A 1 96 ? 1.544 -7.687 10.566 1.00 96.00 96 TYR A O 1
ATOM 731 N N . VAL A 1 97 ? 0.038 -6.507 9.384 1.00 95.62 97 VAL A N 1
ATOM 732 C CA . VAL A 1 97 ? -0.811 -6.208 10.556 1.00 95.62 97 VAL A CA 1
ATOM 733 C C . VAL A 1 97 ? -1.548 -7.441 11.087 1.00 95.62 97 VAL A C 1
ATOM 735 O O . VAL A 1 97 ? -1.770 -7.536 12.292 1.00 95.62 97 VAL A O 1
ATOM 738 N N . VAL A 1 98 ? -1.893 -8.400 10.221 1.00 95.94 98 VAL A N 1
ATOM 739 C CA . VAL A 1 98 ? -2.507 -9.680 10.618 1.00 95.94 98 VAL A CA 1
ATOM 740 C C . VAL A 1 98 ? -1.515 -10.572 11.364 1.00 95.94 98 VAL A C 1
ATOM 742 O O . VAL A 1 98 ? -1.892 -11.207 12.345 1.00 95.94 98 VAL A O 1
ATOM 745 N N . GLU A 1 99 ? -0.261 -10.624 10.915 1.00 95.19 99 GLU A N 1
ATOM 746 C CA . GLU A 1 99 ? 0.777 -11.501 11.473 1.00 95.19 99 GLU A CA 1
ATOM 747 C C . GLU A 1 99 ? 1.435 -10.944 12.738 1.00 95.19 99 GLU A C 1
ATOM 749 O O . GLU A 1 99 ? 2.030 -11.696 13.506 1.00 95.19 99 GLU A O 1
ATOM 754 N N . ASN A 1 100 ? 1.314 -9.637 12.984 1.00 92.31 100 ASN A N 1
ATOM 755 C CA . ASN A 1 100 ? 1.936 -8.967 14.126 1.00 92.31 100 ASN A CA 1
ATOM 756 C C . ASN A 1 100 ? 0.902 -8.356 15.096 1.00 92.31 100 ASN A C 1
ATOM 758 O O . ASN A 1 100 ? 1.024 -7.173 15.443 1.00 92.31 100 ASN A O 1
ATOM 762 N N . PRO A 1 101 ? -0.117 -9.110 15.561 1.00 88.00 101 PRO A N 1
ATOM 763 C CA . PRO A 1 101 ? -1.065 -8.580 16.526 1.00 88.00 101 PRO A CA 1
ATOM 764 C C . PRO A 1 101 ? -0.385 -8.404 17.891 1.00 88.00 101 PRO A C 1
ATOM 766 O O . PRO A 1 101 ? 0.475 -9.192 18.276 1.00 88.00 101 PRO A O 1
ATOM 769 N N . ASN A 1 102 ? -0.821 -7.406 18.664 1.00 79.00 102 ASN A N 1
ATOM 770 C CA . ASN A 1 102 ? -0.474 -7.253 20.088 1.00 79.00 102 ASN A CA 1
ATOM 771 C C . ASN A 1 102 ? 1.032 -7.193 20.405 1.00 79.00 102 ASN A C 1
ATOM 773 O O . ASN A 1 102 ? 1.470 -7.688 21.443 1.00 79.00 102 ASN A O 1
ATOM 777 N N . ARG A 1 103 ? 1.825 -6.567 19.533 1.00 80.81 103 ARG A N 1
ATOM 778 C CA . ARG A 1 103 ? 3.225 -6.255 19.830 1.00 80.81 103 ARG A CA 1
ATOM 779 C C . ARG A 1 103 ? 3.341 -5.368 21.078 1.00 80.81 103 ARG A C 1
ATOM 781 O O . ARG A 1 103 ? 2.615 -4.384 21.215 1.00 80.81 103 ARG A O 1
ATOM 788 N N . GLU A 1 104 ? 4.262 -5.719 21.976 1.00 79.19 104 GLU A N 1
ATOM 789 C CA . GLU A 1 104 ? 4.486 -4.993 23.238 1.00 79.19 104 GLU A CA 1
ATOM 790 C C . GLU A 1 104 ? 5.147 -3.624 23.022 1.00 79.19 104 GLU A C 1
ATOM 792 O O . GLU A 1 104 ? 4.905 -2.685 23.776 1.00 79.19 104 GLU A O 1
ATOM 797 N N . ASP A 1 105 ? 5.968 -3.504 21.977 1.00 83.94 105 ASP A N 1
ATOM 798 C CA . ASP A 1 105 ? 6.746 -2.309 21.651 1.00 83.94 105 ASP A CA 1
ATOM 799 C C . ASP A 1 105 ? 5.961 -1.281 20.828 1.00 83.94 105 ASP A C 1
ATOM 801 O O . ASP A 1 105 ? 6.179 -0.076 20.963 1.00 83.94 105 ASP A O 1
ATOM 805 N N . VAL A 1 106 ? 5.034 -1.736 19.980 1.00 81.06 106 VAL A N 1
ATOM 806 C CA . VAL A 1 106 ? 4.221 -0.871 19.118 1.00 81.06 106 VAL A CA 1
ATOM 807 C C . VAL A 1 106 ? 2.800 -1.407 19.021 1.00 81.06 106 VAL A C 1
ATOM 809 O O . VAL A 1 106 ? 2.575 -2.539 18.602 1.00 81.06 106 VAL A O 1
ATOM 812 N N . LYS A 1 107 ? 1.810 -0.555 19.304 1.00 86.62 107 LYS A N 1
ATOM 813 C CA . LYS A 1 107 ? 0.393 -0.894 19.128 1.00 86.62 107 LYS A CA 1
ATOM 814 C C . LYS A 1 107 ? 0.007 -0.904 17.645 1.00 86.62 107 LYS A C 1
ATOM 816 O O . LYS A 1 107 ? -0.507 0.083 17.112 1.00 86.62 107 LYS A O 1
ATOM 821 N N . ILE A 1 108 ? 0.249 -2.030 16.983 1.00 91.00 108 ILE A N 1
ATOM 822 C CA . ILE A 1 108 ? -0.151 -2.250 15.590 1.00 91.00 108 ILE A CA 1
ATOM 823 C C . ILE A 1 108 ? -1.686 -2.141 15.474 1.00 91.00 108 ILE A C 1
ATOM 825 O O . ILE A 1 108 ? -2.398 -2.743 16.284 1.00 91.00 108 ILE A O 1
ATOM 829 N N . PRO A 1 109 ? -2.220 -1.339 14.527 1.00 92.88 109 PRO A N 1
ATOM 830 C CA . PRO A 1 109 ? -3.658 -1.268 14.285 1.00 92.88 109 PRO A CA 1
ATOM 831 C C . PRO A 1 109 ? -4.249 -2.633 13.907 1.00 92.88 109 PRO A C 1
ATOM 833 O O . PRO A 1 109 ? -3.560 -3.475 13.337 1.00 92.88 109 PRO A O 1
ATOM 836 N N . ALA A 1 110 ? -5.543 -2.831 14.172 1.00 95.69 110 ALA A N 1
ATOM 837 C CA . ALA A 1 110 ? -6.254 -3.998 13.650 1.00 95.69 110 ALA A CA 1
ATOM 838 C C . ALA A 1 110 ? -6.263 -3.989 12.104 1.00 95.69 110 ALA A C 1
ATOM 840 O O . ALA A 1 110 ? -6.098 -2.919 11.518 1.00 95.69 110 ALA A O 1
ATOM 841 N N . PRO A 1 111 ? -6.479 -5.139 11.439 1.00 97.19 111 PRO A N 1
ATOM 842 C CA . PRO A 1 111 ? -6.557 -5.199 9.981 1.00 97.19 111 PRO A CA 1
ATOM 843 C C . PRO A 1 111 ? -7.651 -4.291 9.389 1.00 97.19 111 PRO A C 1
ATOM 845 O O . PRO A 1 111 ? -8.682 -4.072 10.038 1.00 97.19 111 PRO A O 1
ATOM 848 N N . PRO A 1 112 ? -7.466 -3.786 8.153 1.00 97.56 112 PRO A N 1
ATOM 849 C CA . PRO A 1 112 ? -8.491 -3.011 7.459 1.00 97.56 112 PRO A CA 1
ATOM 850 C C . PRO A 1 112 ? -9.730 -3.868 7.193 1.00 97.56 112 PRO A C 1
ATOM 852 O O . PRO A 1 112 ? -9.640 -5.080 6.998 1.00 97.56 112 PRO A O 1
ATOM 855 N N . GLY A 1 113 ? -10.898 -3.231 7.144 1.00 97.38 113 GLY A N 1
ATOM 856 C CA . GLY A 1 113 ? -12.163 -3.926 6.924 1.00 97.38 113 GLY A CA 1
ATOM 857 C C . GLY A 1 113 ? -12.280 -4.542 5.532 1.00 97.38 113 GLY A C 1
ATOM 858 O O . GLY A 1 113 ? -12.948 -5.565 5.376 1.00 97.38 113 GLY A O 1
ATOM 859 N N . LYS A 1 114 ? -11.659 -3.925 4.514 1.00 96.56 114 LYS A N 1
ATOM 860 C CA . LYS A 1 114 ? -11.732 -4.378 3.116 1.00 96.56 114 LYS A CA 1
ATOM 861 C C . LYS A 1 114 ? -10.445 -4.092 2.346 1.00 96.56 114 LYS A C 1
ATOM 863 O O . LYS A 1 114 ? -9.709 -3.160 2.668 1.00 96.56 114 LYS A O 1
ATOM 868 N N . LEU A 1 115 ? -10.240 -4.861 1.278 1.00 97.00 115 LEU A N 1
ATOM 869 C CA . LEU A 1 115 ? -9.210 -4.631 0.265 1.00 97.00 115 LEU A CA 1
ATOM 870 C C . LEU A 1 115 ? -9.869 -4.448 -1.102 1.00 97.00 115 LEU A C 1
ATOM 872 O O . LEU A 1 115 ? -10.775 -5.205 -1.452 1.00 97.00 115 LEU A O 1
ATOM 876 N N . PHE A 1 116 ? -9.388 -3.481 -1.875 1.00 95.56 116 PHE A N 1
ATOM 877 C CA . PHE A 1 116 ? -9.757 -3.283 -3.274 1.00 95.56 116 PHE A CA 1
ATOM 878 C C . PHE A 1 116 ? -8.471 -3.296 -4.105 1.00 95.56 116 PHE A C 1
ATOM 880 O O . PHE A 1 116 ? -7.686 -2.358 -4.064 1.00 95.56 116 PHE A O 1
ATOM 887 N N . LEU A 1 117 ? -8.187 -4.423 -4.763 1.00 96.25 117 LEU A N 1
ATOM 888 C CA . LEU A 1 117 ? -6.884 -4.683 -5.383 1.00 96.25 117 LEU A CA 1
ATOM 889 C C . LEU A 1 117 ? -7.039 -4.816 -6.895 1.00 96.25 117 LEU A C 1
ATOM 891 O O . LEU A 1 117 ? -7.681 -5.757 -7.367 1.00 96.25 117 LEU A O 1
ATOM 895 N N . LEU A 1 118 ? -6.420 -3.913 -7.652 1.00 93.50 118 LEU A N 1
ATOM 896 C CA . LEU A 1 118 ? -6.443 -3.940 -9.112 1.00 93.50 118 LEU A CA 1
ATOM 897 C C . LEU A 1 118 ? -5.136 -4.524 -9.643 1.00 93.50 118 LEU A C 1
ATOM 899 O O . LEU A 1 118 ? -4.062 -3.967 -9.423 1.00 93.50 118 LEU A O 1
ATOM 903 N N . SER A 1 119 ? -5.234 -5.658 -10.339 1.00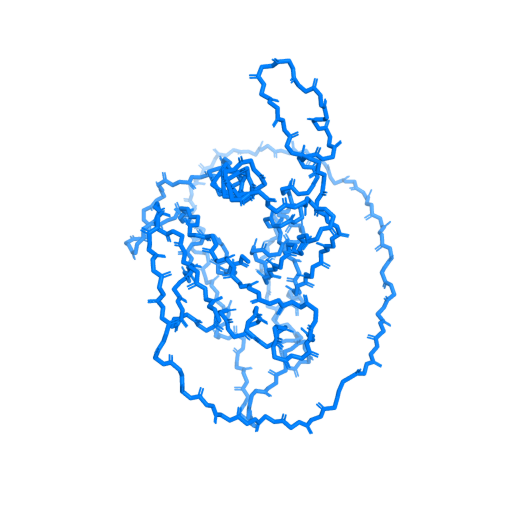 92.06 119 SER A N 1
ATOM 904 C CA . SER A 1 119 ? -4.104 -6.351 -10.979 1.00 92.06 119 SER A CA 1
ATOM 905 C C . SER A 1 119 ? -2.844 -6.426 -10.095 1.00 92.06 119 SER A C 1
ATOM 907 O O . SER A 1 119 ? -1.795 -5.903 -10.476 1.00 92.06 119 SER A O 1
ATOM 909 N N . PRO A 1 120 ? -2.926 -7.012 -8.884 1.00 94.56 120 PRO A N 1
ATOM 910 C CA . PRO A 1 120 ? -1.844 -6.930 -7.914 1.00 94.56 120 PRO A CA 1
ATOM 911 C C . PRO A 1 120 ? -0.573 -7.650 -8.358 1.00 94.56 120 PRO A C 1
ATOM 913 O O . PRO A 1 120 ? -0.606 -8.790 -8.820 1.00 94.56 120 PRO A O 1
ATOM 916 N N . TRP A 1 121 ? 0.578 -7.010 -8.129 1.00 92.19 121 TRP A N 1
ATOM 917 C CA . TRP A 1 121 ? 1.893 -7.595 -8.399 1.00 92.19 121 TRP A CA 1
ATOM 918 C C . TRP A 1 121 ? 2.307 -8.581 -7.291 1.00 92.19 121 TRP A C 1
ATOM 920 O O . TRP A 1 121 ? 3.208 -8.328 -6.487 1.00 92.19 121 TRP A O 1
ATOM 930 N N . CYS A 1 122 ? 1.600 -9.706 -7.186 1.00 89.00 122 CYS A N 1
ATOM 931 C CA . CYS A 1 122 ? 1.728 -10.631 -6.057 1.00 89.00 122 CYS A CA 1
ATOM 932 C C . CYS A 1 122 ? 3.086 -11.347 -6.001 1.00 89.00 122 CYS A C 1
ATOM 934 O O . CYS A 1 122 ? 3.646 -11.477 -4.913 1.00 89.00 122 CYS A O 1
ATOM 936 N N . ASP A 1 123 ? 3.654 -11.723 -7.146 1.00 84.88 123 ASP A N 1
ATOM 937 C CA . ASP A 1 123 ? 4.886 -12.512 -7.232 1.00 84.88 123 ASP A CA 1
ATOM 938 C C . ASP A 1 123 ? 6.085 -11.658 -7.695 1.00 84.88 123 ASP A C 1
ATOM 940 O O . ASP A 1 123 ? 6.039 -11.036 -8.756 1.00 84.88 123 ASP A O 1
ATOM 944 N N . LEU A 1 124 ? 7.145 -11.604 -6.875 1.00 81.69 124 LEU A N 1
ATOM 945 C CA . LEU A 1 124 ? 8.434 -10.969 -7.218 1.00 81.69 124 LEU A CA 1
ATOM 946 C C . LEU A 1 124 ? 9.515 -11.991 -7.573 1.00 81.69 124 LEU A C 1
ATOM 948 O O . LEU A 1 124 ? 10.692 -11.628 -7.641 1.00 81.69 124 LEU A O 1
ATOM 952 N N . SER A 1 125 ? 9.153 -13.260 -7.752 1.00 80.31 125 SER A N 1
ATOM 953 C CA . SER A 1 125 ? 10.098 -14.268 -8.207 1.00 80.31 125 SER A CA 1
ATOM 954 C C . SER A 1 125 ? 10.781 -13.773 -9.482 1.00 80.31 125 SER A C 1
ATOM 956 O O . SER A 1 125 ? 10.122 -13.188 -10.348 1.00 80.31 125 SER A O 1
ATOM 958 N N . PRO A 1 126 ? 12.106 -13.942 -9.604 1.00 70.94 126 PRO A N 1
ATOM 959 C CA . PRO A 1 126 ? 12.827 -13.473 -10.772 1.00 70.94 126 PRO A CA 1
ATOM 960 C C . PRO A 1 126 ? 12.309 -14.208 -12.009 1.00 70.94 126 PRO A C 1
ATOM 962 O O . PRO A 1 126 ? 12.532 -15.405 -12.180 1.00 70.94 126 PRO A O 1
ATOM 965 N N . ILE A 1 127 ? 11.618 -13.481 -12.883 1.00 67.69 127 ILE A N 1
ATOM 966 C CA . ILE A 1 127 ? 11.162 -13.985 -14.176 1.00 67.69 127 ILE A CA 1
ATOM 967 C C . ILE A 1 127 ? 12.071 -13.384 -15.244 1.00 67.69 127 ILE A C 1
ATOM 969 O O . ILE A 1 127 ? 12.244 -12.168 -15.328 1.00 67.69 127 ILE A O 1
ATOM 973 N N . CYS A 1 128 ? 12.659 -14.240 -16.078 1.00 67.38 128 CYS A N 1
ATOM 974 C CA . CYS A 1 128 ? 13.313 -13.780 -17.294 1.00 67.38 128 CYS A CA 1
ATOM 975 C C . CYS A 1 128 ? 12.219 -13.345 -18.273 1.00 67.38 128 CYS A C 1
ATOM 977 O O . CYS A 1 128 ? 11.457 -14.184 -18.758 1.00 67.38 128 CYS A O 1
ATOM 979 N N . ALA A 1 129 ? 12.114 -12.041 -18.535 1.00 69.69 129 ALA A N 1
ATOM 980 C CA . ALA A 1 129 ? 11.211 -11.542 -19.559 1.00 69.69 129 ALA A CA 1
ATOM 981 C C . ALA A 1 129 ? 11.642 -12.108 -20.918 1.00 69.69 129 ALA A C 1
ATOM 983 O O . ALA A 1 129 ? 12.780 -11.937 -21.357 1.00 69.69 129 ALA A O 1
ATOM 984 N N . THR A 1 130 ? 10.727 -12.800 -21.581 1.00 76.12 130 THR A N 1
ATOM 985 C CA . THR A 1 130 ? 10.902 -13.290 -22.946 1.00 76.12 130 THR A CA 1
ATOM 986 C C . THR A 1 130 ? 9.845 -12.637 -23.832 1.00 76.12 130 THR A C 1
ATOM 988 O O . THR A 1 130 ? 8.810 -12.209 -23.319 1.00 76.12 130 THR A O 1
ATOM 991 N N . PRO A 1 131 ? 10.018 -12.619 -25.164 1.00 77.00 131 PRO A N 1
ATOM 992 C CA . PRO A 1 131 ? 8.949 -12.198 -26.075 1.00 77.00 131 PRO A CA 1
ATOM 993 C C . PRO A 1 131 ? 7.650 -13.007 -25.920 1.00 77.00 131 PRO A C 1
ATOM 995 O O . PRO A 1 131 ? 6.609 -12.587 -26.405 1.00 77.0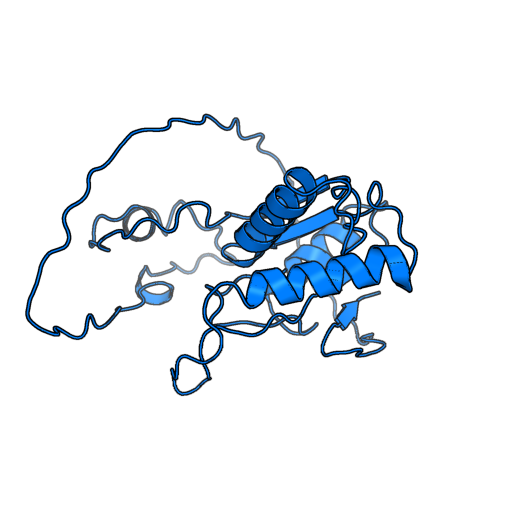0 131 PRO A O 1
ATOM 998 N N . ARG A 1 132 ? 7.727 -14.166 -25.251 1.00 78.94 132 ARG A N 1
ATOM 999 C CA . ARG A 1 132 ? 6.616 -15.072 -24.958 1.00 78.94 132 ARG A CA 1
ATOM 1000 C C . ARG A 1 132 ? 6.080 -14.962 -23.529 1.00 78.94 132 ARG A C 1
ATOM 1002 O O . ARG A 1 132 ? 5.268 -15.776 -23.100 1.00 78.94 132 ARG A O 1
ATOM 1009 N N . SER A 1 133 ? 6.583 -14.011 -22.744 1.00 77.44 133 SER A N 1
ATOM 1010 C CA . SER A 1 133 ? 6.039 -13.748 -21.415 1.00 77.44 133 SER A CA 1
ATOM 1011 C C . SER A 1 133 ? 4.585 -13.307 -21.552 1.00 77.44 133 SER A C 1
ATOM 1013 O O . SER A 1 133 ? 4.262 -12.545 -22.459 1.00 77.44 133 SER A O 1
ATOM 1015 N N . SER A 1 134 ? 3.720 -13.766 -20.645 1.00 79.88 134 SER A N 1
ATOM 1016 C CA . SER A 1 134 ? 2.272 -13.546 -20.750 1.00 79.88 134 SER A CA 1
ATOM 1017 C C . SER A 1 134 ? 1.908 -12.071 -20.910 1.00 79.88 134 SER A C 1
ATOM 1019 O O . SER A 1 134 ? 1.126 -11.734 -21.787 1.00 79.88 134 SER A O 1
ATOM 1021 N N . TRP A 1 135 ? 2.556 -11.181 -20.154 1.00 74.50 135 TRP A N 1
ATOM 1022 C CA . TRP A 1 135 ? 2.351 -9.736 -20.288 1.00 74.50 135 TRP A CA 1
ATOM 1023 C C . TRP A 1 135 ? 2.586 -9.229 -21.722 1.00 74.50 135 TRP A C 1
ATOM 1025 O O . TRP A 1 135 ? 1.884 -8.334 -22.178 1.00 74.50 135 TRP A O 1
ATOM 1035 N N . ALA A 1 136 ? 3.564 -9.786 -22.444 1.00 75.12 136 ALA A N 1
ATOM 1036 C CA . ALA A 1 136 ? 3.857 -9.402 -23.823 1.00 75.12 136 ALA A CA 1
ATOM 1037 C C . ALA A 1 136 ? 2.908 -10.076 -24.830 1.00 75.12 136 ALA A C 1
ATOM 1039 O O . ALA A 1 136 ? 2.414 -9.405 -25.732 1.00 75.12 136 ALA A O 1
ATOM 1040 N N . GLU A 1 137 ? 2.632 -11.379 -24.680 1.00 81.19 137 GLU A N 1
ATOM 1041 C CA . GLU A 1 137 ? 1.754 -12.122 -25.605 1.00 81.19 137 GLU A CA 1
ATOM 1042 C C . GLU A 1 137 ? 0.287 -11.676 -25.513 1.00 81.19 137 GLU A C 1
ATOM 1044 O O . GLU A 1 137 ? -0.420 -11.686 -26.521 1.00 81.19 137 GLU A O 1
ATOM 1049 N N . PHE A 1 138 ? -0.169 -11.269 -24.327 1.00 81.81 138 PHE A N 1
ATOM 1050 C CA . PHE A 1 138 ? -1.578 -10.992 -24.047 1.00 81.81 138 PHE A CA 1
ATOM 1051 C C . PHE A 1 138 ? -1.872 -9.511 -23.793 1.00 81.81 138 PHE A C 1
ATOM 1053 O O . PHE A 1 138 ? -2.974 -9.187 -23.365 1.00 81.81 138 PHE A O 1
ATOM 1060 N N . VAL A 1 139 ? -0.957 -8.588 -24.121 1.00 75.50 139 VAL A N 1
ATOM 1061 C CA . VAL A 1 139 ? -1.172 -7.141 -23.907 1.00 75.50 139 VAL A CA 1
ATOM 1062 C C . VAL A 1 139 ? -2.470 -6.626 -24.552 1.00 75.50 139 VAL A C 1
ATOM 1064 O O . VAL A 1 139 ? -3.192 -5.845 -23.945 1.00 75.50 139 VAL A O 1
ATOM 1067 N N . GLY A 1 140 ? -2.825 -7.116 -25.745 1.00 71.94 140 GLY A N 1
ATOM 1068 C CA . GLY A 1 140 ? -4.058 -6.726 -26.446 1.00 71.94 140 GLY A CA 1
ATOM 1069 C C . GLY A 1 140 ? -5.336 -7.408 -25.941 1.00 71.94 140 GLY A C 1
ATOM 1070 O O . GLY A 1 140 ? -6.405 -7.178 -26.495 1.00 71.94 140 GLY A O 1
ATOM 1071 N N . ILE A 1 141 ? -5.231 -8.294 -24.947 1.00 81.94 141 ILE A N 1
ATOM 1072 C CA . ILE A 1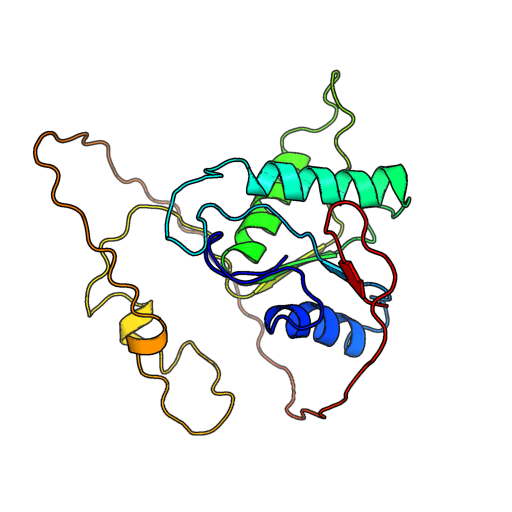 141 ? -6.361 -9.025 -24.353 1.00 81.94 141 ILE A CA 1
ATOM 1073 C C . ILE A 1 141 ? -6.521 -8.642 -22.877 1.00 81.94 141 ILE A C 1
ATOM 1075 O O . ILE A 1 141 ? -7.641 -8.439 -22.413 1.00 81.94 141 ILE A O 1
ATOM 1079 N N . ASP A 1 142 ? -5.408 -8.533 -22.152 1.00 77.88 142 ASP A N 1
ATOM 1080 C CA . ASP A 1 142 ? -5.379 -8.302 -20.708 1.00 77.88 142 ASP A CA 1
ATOM 1081 C C . ASP A 1 142 ? -5.632 -6.833 -20.333 1.00 77.88 142 ASP A C 1
ATOM 1083 O O . ASP A 1 142 ? -6.054 -6.550 -19.209 1.00 77.88 142 ASP A O 1
ATOM 1087 N N . TYR A 1 143 ? -5.413 -5.891 -21.259 1.00 71.00 143 TYR A N 1
ATOM 1088 C CA . TYR A 1 143 ? -5.625 -4.462 -21.027 1.00 71.00 143 TYR A CA 1
ATOM 1089 C C . TYR A 1 143 ? -6.923 -3.967 -21.657 1.00 71.00 143 TYR A C 1
ATOM 1091 O O . TYR A 1 143 ? -7.241 -4.251 -22.809 1.00 71.00 143 TYR A O 1
ATOM 1099 N N . LEU A 1 144 ? -7.665 -3.169 -20.888 1.00 67.94 144 LEU A N 1
ATOM 1100 C CA . LEU A 1 144 ? -8.823 -2.445 -21.395 1.00 67.94 144 LEU A CA 1
ATOM 1101 C C . LEU A 1 144 ? -8.338 -1.211 -22.158 1.00 67.94 144 LEU A C 1
ATOM 1103 O O . LEU A 1 144 ? -7.642 -0.362 -21.602 1.00 67.94 144 LEU A O 1
ATOM 1107 N N . HIS A 1 145 ? -8.724 -1.114 -23.424 1.00 60.16 145 HIS A N 1
ATOM 1108 C CA . HIS A 1 145 ? -8.436 0.041 -24.262 1.00 60.16 145 HIS A CA 1
ATOM 1109 C C . HIS A 1 145 ? -9.255 1.250 -23.795 1.00 60.16 145 HIS A C 1
ATOM 1111 O O . HIS A 1 145 ? -10.467 1.142 -23.607 1.00 60.16 145 HIS A O 1
ATOM 1117 N N . SER A 1 146 ? -8.607 2.402 -23.608 1.00 48.84 146 SER A N 1
ATOM 1118 C CA . SER A 1 146 ? -9.319 3.661 -23.352 1.00 48.84 146 SER A CA 1
ATOM 1119 C C . SER A 1 146 ? -9.906 4.276 -24.628 1.00 48.84 146 SER A C 1
ATOM 1121 O O . SER A 1 146 ? -10.823 5.072 -24.511 1.00 48.84 146 SER A O 1
ATOM 1123 N N . ASP A 1 147 ? -9.413 3.871 -25.805 1.00 50.12 147 ASP A N 1
ATOM 1124 C CA . ASP A 1 147 ? -9.929 4.136 -27.158 1.00 50.12 147 ASP A CA 1
ATOM 1125 C C . ASP A 1 147 ? -9.310 3.099 -28.130 1.00 50.12 147 ASP A C 1
ATOM 1127 O O . ASP A 1 147 ? -8.283 2.508 -27.793 1.00 50.12 147 ASP A O 1
ATOM 1131 N N . ASP A 1 148 ? -9.897 2.886 -29.321 1.00 47.16 148 ASP A N 1
ATOM 1132 C CA . ASP A 1 148 ? -9.539 1.887 -30.369 1.00 47.16 148 ASP A CA 1
ATOM 1133 C C . ASP A 1 148 ? -8.078 1.934 -30.912 1.00 47.16 148 ASP A C 1
ATOM 1135 O O . ASP A 1 148 ? -7.764 1.361 -31.959 1.00 47.16 148 ASP A O 1
ATOM 1139 N N . SER A 1 149 ? -7.145 2.610 -30.241 1.00 45.22 149 SER A N 1
ATOM 1140 C CA . SER A 1 149 ? -5.722 2.576 -30.574 1.00 45.22 149 SER A CA 1
ATOM 1141 C C . SER A 1 149 ? -5.052 1.301 -30.032 1.00 45.22 149 SER A C 1
ATOM 1143 O O . SER A 1 149 ? -5.171 1.011 -28.834 1.00 45.22 149 SER A O 1
ATOM 1145 N N . PRO A 1 150 ? -4.309 0.551 -30.867 1.00 43.94 150 PRO A N 1
ATOM 1146 C CA . PRO A 1 150 ? -3.567 -0.617 -30.413 1.00 43.94 150 PRO A CA 1
ATOM 1147 C C . PRO A 1 150 ? -2.475 -0.197 -29.423 1.00 43.94 150 PRO A C 1
ATOM 1149 O O . PRO A 1 150 ? -1.634 0.640 -29.738 1.00 43.94 150 PRO A O 1
ATOM 1152 N N . VAL A 1 151 ? -2.494 -0.799 -28.232 1.00 46.31 151 VAL A N 1
ATOM 1153 C CA . VAL A 1 151 ? -1.393 -0.719 -27.266 1.00 46.31 151 VAL A CA 1
ATOM 1154 C C . VAL A 1 151 ? -0.295 -1.646 -27.773 1.00 46.31 151 VAL A C 1
ATOM 1156 O O . VAL A 1 151 ? -0.497 -2.860 -27.860 1.00 46.31 151 VAL A O 1
ATOM 1159 N N . GLU A 1 152 ? 0.857 -1.098 -28.147 1.00 42.41 152 GLU A N 1
ATOM 1160 C CA . GLU A 1 152 ? 2.018 -1.930 -28.441 1.00 42.41 152 GLU A CA 1
ATOM 1161 C C . GLU A 1 152 ? 2.652 -2.392 -27.123 1.00 42.41 152 GLU A C 1
ATOM 1163 O O . GLU A 1 152 ? 2.793 -1.625 -26.173 1.00 42.41 152 GLU A O 1
ATOM 1168 N N . GLY A 1 153 ? 3.113 -3.646 -27.059 1.00 36.91 153 GLY A N 1
ATOM 1169 C CA . GLY A 1 153 ? 3.850 -4.159 -25.893 1.00 36.91 153 GLY A CA 1
ATOM 1170 C C . GLY A 1 153 ? 5.127 -3.366 -25.560 1.00 36.91 153 GLY A C 1
ATOM 1171 O O . GLY A 1 153 ? 5.716 -3.575 -24.501 1.00 36.91 153 GLY A O 1
ATOM 1172 N N . SER A 1 154 ? 5.542 -2.446 -26.439 1.00 41.16 154 SER A N 1
ATOM 1173 C CA . SER A 1 154 ? 6.616 -1.474 -26.239 1.00 41.16 154 SER A CA 1
ATOM 1174 C C . SER A 1 154 ? 6.299 -0.438 -25.150 1.00 41.16 154 SER A C 1
ATOM 1176 O O . SER A 1 154 ? 7.221 -0.043 -24.438 1.00 41.16 154 SER A O 1
ATOM 1178 N N . ASP A 1 155 ? 5.025 -0.093 -24.926 1.00 39.84 155 ASP A N 1
ATOM 1179 C CA . ASP A 1 155 ? 4.596 0.874 -23.897 1.00 39.84 155 ASP A CA 1
ATOM 1180 C C . ASP A 1 155 ? 4.819 0.362 -22.463 1.00 39.84 155 ASP A C 1
ATOM 1182 O O . ASP A 1 155 ? 4.918 1.136 -21.510 1.00 39.84 155 ASP A O 1
ATOM 1186 N N . PHE A 1 156 ? 4.967 -0.957 -22.313 1.00 39.09 156 PHE A N 1
ATOM 1187 C CA . PHE A 1 156 ? 5.312 -1.628 -21.058 1.00 39.09 156 PHE A CA 1
ATOM 1188 C C . PHE A 1 156 ? 6.632 -2.420 -21.136 1.00 39.09 156 PHE A C 1
ATOM 1190 O O . PHE A 1 156 ? 7.020 -3.089 -20.173 1.00 39.09 156 PHE A O 1
ATOM 1197 N N . SER A 1 157 ? 7.345 -2.348 -22.267 1.00 32.31 157 SER A N 1
ATOM 1198 C CA . SER A 1 157 ? 8.629 -3.015 -22.497 1.00 32.31 157 SER A CA 1
ATOM 1199 C C . SER A 1 157 ? 9.749 -2.252 -21.801 1.00 32.31 157 SER A C 1
ATOM 1201 O O . SER A 1 157 ? 10.501 -1.489 -22.414 1.00 32.31 157 SER A O 1
ATOM 1203 N N . TRP A 1 158 ? 9.939 -2.516 -20.516 1.00 39.09 158 TRP A N 1
ATOM 1204 C CA . TRP A 1 158 ? 11.144 -2.070 -19.836 1.00 39.09 158 TRP A CA 1
ATOM 1205 C C . TRP A 1 158 ? 12.273 -3.050 -20.114 1.00 39.09 158 TRP A C 1
ATOM 1207 O O . TRP A 1 158 ? 12.366 -4.127 -19.525 1.00 39.09 158 TRP A O 1
ATOM 1217 N N . SER A 1 159 ? 13.170 -2.661 -21.018 1.00 27.36 159 SER A N 1
ATOM 1218 C CA . SER A 1 159 ? 14.474 -3.295 -21.134 1.00 27.36 159 SER A CA 1
ATOM 1219 C C . SER A 1 159 ? 15.235 -3.086 -19.824 1.00 27.36 159 SER A C 1
ATOM 1221 O O . SER A 1 159 ? 15.940 -2.090 -19.655 1.00 27.36 159 SER A O 1
ATOM 1223 N N . VAL A 1 160 ? 15.114 -4.044 -18.902 1.00 29.72 160 VAL A N 1
ATOM 1224 C CA . VAL A 1 160 ? 16.119 -4.286 -17.870 1.00 29.72 160 VAL A CA 1
ATOM 1225 C C . VAL A 1 160 ? 17.414 -4.530 -18.633 1.00 29.72 160 VAL A C 1
ATOM 1227 O O . VAL A 1 160 ? 17.653 -5.620 -19.155 1.00 29.72 160 VAL A O 1
ATOM 1230 N N . ARG A 1 161 ? 18.258 -3.501 -18.767 1.00 24.73 161 ARG A N 1
ATOM 1231 C CA . ARG A 1 161 ? 19.655 -3.723 -19.128 1.00 24.73 161 ARG A CA 1
ATOM 1232 C C . ARG A 1 161 ? 20.243 -4.483 -17.954 1.00 24.73 161 ARG A C 1
ATOM 1234 O O . ARG A 1 161 ? 20.702 -3.883 -16.989 1.00 24.73 161 ARG A O 1
ATOM 1241 N N . THR A 1 162 ? 20.197 -5.810 -18.022 1.00 27.00 162 THR A N 1
ATOM 1242 C CA . THR A 1 162 ? 21.006 -6.666 -17.169 1.00 27.00 162 THR A CA 1
ATOM 1243 C C . THR A 1 162 ? 22.444 -6.244 -17.419 1.00 27.00 162 THR A C 1
ATOM 1245 O O . THR A 1 162 ? 23.035 -6.590 -18.447 1.00 27.00 162 THR A O 1
ATOM 1248 N N . ALA A 1 163 ? 22.995 -5.435 -16.518 1.00 23.81 163 ALA A N 1
ATOM 1249 C CA . ALA A 1 163 ? 24.426 -5.283 -16.421 1.00 23.81 163 ALA A CA 1
ATOM 1250 C C . ALA A 1 163 ? 24.961 -6.702 -16.216 1.00 23.81 163 ALA A C 1
ATOM 1252 O O . ALA A 1 163 ? 24.741 -7.320 -15.178 1.00 23.81 163 ALA A O 1
ATOM 1253 N N . ARG A 1 164 ? 25.591 -7.256 -17.257 1.00 27.42 164 ARG A N 1
ATOM 1254 C CA . ARG A 1 164 ? 26.426 -8.449 -17.145 1.00 27.42 164 ARG A CA 1
ATOM 1255 C C . ARG A 1 164 ? 27.577 -8.092 -16.202 1.00 27.42 164 ARG A C 1
ATOM 1257 O O . ARG A 1 164 ? 28.654 -7.737 -16.673 1.00 27.42 164 ARG A O 1
ATOM 1264 N N . SER A 1 165 ? 27.376 -8.177 -14.891 1.00 26.02 165 SER A N 1
ATOM 1265 C CA . SER A 1 165 ? 28.492 -8.459 -13.999 1.00 26.02 165 SER A CA 1
ATOM 1266 C C . SER A 1 165 ? 28.684 -9.972 -14.009 1.00 26.02 165 SER A C 1
ATOM 1268 O O . SER A 1 165 ? 27.762 -10.768 -13.834 1.00 26.02 165 SER A O 1
ATOM 1270 N N . ARG A 1 166 ? 29.891 -10.367 -14.400 1.00 26.41 166 ARG A N 1
ATOM 1271 C CA . ARG A 1 166 ? 30.338 -11.754 -14.398 1.00 26.41 166 ARG A CA 1
ATOM 1272 C C . ARG A 1 166 ? 30.425 -12.267 -12.953 1.00 26.41 166 ARG A C 1
ATOM 1274 O O . ARG A 1 166 ? 30.688 -11.482 -12.050 1.00 26.41 166 ARG A O 1
ATOM 1281 N N . SER A 1 167 ? 30.292 -13.594 -12.852 1.00 27.12 167 SER A N 1
ATOM 1282 C CA . SER A 1 167 ? 30.762 -14.515 -11.799 1.00 27.12 167 SER A CA 1
ATOM 1283 C C . SER A 1 167 ? 30.031 -14.532 -10.447 1.00 27.12 167 SER A C 1
ATOM 1285 O O . SER A 1 167 ? 30.407 -13.811 -9.531 1.00 27.12 167 SER A O 1
ATOM 1287 N N . GLU A 1 168 ? 29.023 -15.405 -10.319 1.00 25.27 168 GLU A N 1
ATOM 1288 C CA . GLU A 1 168 ? 29.048 -16.710 -9.597 1.00 25.27 168 GLU A CA 1
ATOM 1289 C C . GLU A 1 168 ? 27.604 -17.114 -9.185 1.00 25.27 168 GLU A C 1
ATOM 1291 O O . GLU A 1 168 ? 26.801 -16.240 -8.851 1.00 25.27 168 GLU A O 1
ATOM 1296 N N . PRO A 1 169 ? 27.218 -18.407 -9.239 1.00 26.31 169 PRO A N 1
ATOM 1297 C CA . PRO A 1 169 ? 25.825 -18.836 -9.136 1.00 26.31 169 PRO A CA 1
ATOM 1298 C C . PRO A 1 169 ? 25.426 -19.165 -7.690 1.00 26.31 169 PRO A C 1
ATOM 1300 O O . PRO A 1 169 ? 26.050 -20.006 -7.047 1.00 26.31 169 PRO A O 1
ATOM 1303 N N . LEU A 1 170 ? 24.315 -18.604 -7.206 1.00 22.19 170 LEU A N 1
ATOM 1304 C CA . LEU A 1 170 ? 23.576 -19.207 -6.094 1.00 22.19 170 LEU A CA 1
ATOM 1305 C C . LEU A 1 170 ? 22.334 -19.911 -6.652 1.00 22.19 170 LEU A C 1
ATOM 1307 O O . LEU A 1 170 ? 21.297 -19.301 -6.902 1.00 22.19 170 LEU A O 1
ATOM 1311 N N . HIS A 1 171 ? 22.470 -21.215 -6.884 1.00 25.56 171 HIS A N 1
ATOM 1312 C CA . HIS A 1 171 ? 21.337 -22.133 -6.976 1.00 25.56 171 HIS A CA 1
ATOM 1313 C C . HIS A 1 171 ? 20.561 -22.116 -5.659 1.00 25.56 171 HIS A C 1
ATOM 1315 O O . HIS A 1 171 ? 21.212 -22.214 -4.630 1.00 25.56 171 HIS A O 1
ATOM 1321 N N . LEU A 1 172 ? 19.222 -22.101 -5.691 1.00 23.78 172 LEU A N 1
ATOM 1322 C CA . LEU A 1 172 ? 18.332 -22.821 -4.759 1.00 23.78 172 LEU A CA 1
ATOM 1323 C C . LEU A 1 172 ? 16.906 -22.912 -5.375 1.00 23.78 172 LEU A C 1
ATOM 1325 O O . LEU A 1 172 ? 16.563 -22.085 -6.222 1.00 23.78 172 LEU A O 1
ATOM 1329 N N . PRO A 1 173 ? 16.120 -23.961 -5.054 1.00 23.75 173 PRO A N 1
ATOM 1330 C CA . PRO A 1 173 ? 15.158 -24.568 -5.971 1.00 23.75 173 PRO A CA 1
ATOM 1331 C C . PRO A 1 173 ? 13.717 -24.054 -5.832 1.00 23.75 173 PRO A C 1
ATOM 1333 O O . PRO A 1 173 ? 13.274 -23.611 -4.778 1.00 23.75 173 PRO A O 1
ATOM 1336 N N . CYS A 1 174 ? 12.998 -24.190 -6.945 1.00 23.48 174 CYS A N 1
ATOM 1337 C CA . CYS A 1 174 ? 11.563 -24.005 -7.128 1.00 23.48 174 CYS A CA 1
ATOM 1338 C C . CYS A 1 174 ? 10.732 -24.918 -6.205 1.00 23.48 174 CYS A C 1
ATOM 1340 O O . CYS A 1 174 ? 11.052 -26.099 -6.063 1.00 23.48 174 CYS A O 1
ATOM 1342 N N . SER A 1 175 ? 9.632 -24.402 -5.647 1.00 26.86 175 SER A N 1
ATOM 1343 C CA . SER A 1 175 ? 8.524 -25.247 -5.188 1.00 26.86 175 SER A CA 1
ATOM 1344 C C . SER A 1 175 ? 7.172 -24.543 -5.327 1.00 26.86 175 SER A C 1
ATOM 1346 O O . SER A 1 175 ? 7.058 -23.346 -5.068 1.00 26.86 175 SER A O 1
ATOM 1348 N N . ASP A 1 176 ? 6.200 -25.338 -5.777 1.00 29.16 176 ASP A N 1
ATOM 1349 C CA . ASP A 1 176 ? 4.799 -25.051 -6.088 1.00 29.16 176 ASP A CA 1
ATOM 1350 C C . ASP A 1 176 ? 3.995 -24.390 -4.960 1.00 29.16 176 ASP A C 1
ATOM 1352 O O . ASP A 1 176 ? 4.062 -24.812 -3.806 1.00 29.16 176 ASP A O 1
ATOM 1356 N N . ALA A 1 177 ? 3.085 -23.485 -5.336 1.00 25.66 177 ALA A N 1
ATOM 1357 C CA . ALA A 1 177 ? 1.826 -23.295 -4.617 1.00 25.66 177 ALA A CA 1
ATOM 1358 C C . ALA A 1 177 ? 0.730 -22.759 -5.556 1.00 25.66 177 ALA A C 1
ATOM 1360 O O . ALA A 1 177 ? 0.742 -21.606 -5.981 1.00 25.66 177 ALA A O 1
ATOM 1361 N N . SER A 1 178 ? -0.248 -23.611 -5.864 1.00 22.50 178 SER A N 1
ATOM 1362 C CA . SER A 1 178 ? -1.471 -23.259 -6.587 1.00 22.50 178 SER A CA 1
ATOM 1363 C C . SER A 1 178 ? -2.488 -22.583 -5.659 1.00 22.50 178 SER A C 1
ATOM 1365 O O . SER A 1 178 ? -2.889 -23.179 -4.657 1.00 22.50 178 SER A O 1
ATOM 1367 N N . LEU A 1 179 ? -2.989 -21.401 -6.025 1.00 22.95 179 LEU A N 1
ATOM 1368 C CA . LEU A 1 179 ? -4.156 -20.765 -5.402 1.00 22.95 179 LEU A CA 1
ATOM 1369 C C . LEU A 1 179 ? -5.139 -20.334 -6.496 1.00 22.95 179 LEU A C 1
ATOM 1371 O O . LEU A 1 179 ? -4.772 -19.646 -7.444 1.00 22.95 179 LEU A O 1
ATOM 1375 N N . SER A 1 180 ? -6.393 -20.777 -6.378 1.00 21.73 180 SER A N 1
ATOM 1376 C CA . SER A 1 180 ? -7.461 -20.474 -7.339 1.00 21.73 180 SER A CA 1
ATOM 1377 C C . SER A 1 180 ? -8.283 -19.268 -6.878 1.00 21.73 180 SER A C 1
ATOM 1379 O O . SER A 1 180 ? -8.719 -19.214 -5.730 1.00 21.73 180 SER A O 1
ATOM 1381 N N . VAL A 1 181 ? -8.514 -18.309 -7.780 1.00 24.77 181 VAL A N 1
ATOM 1382 C CA . VAL A 1 181 ? -9.379 -17.136 -7.565 1.00 24.77 181 VAL A CA 1
ATOM 1383 C C . VAL A 1 181 ? -10.510 -17.185 -8.593 1.00 24.77 181 VAL A C 1
ATOM 1385 O O . VAL A 1 181 ? -10.260 -17.333 -9.787 1.00 24.77 181 VAL A O 1
ATOM 1388 N N . ARG A 1 182 ? -11.769 -17.093 -8.143 1.00 20.56 182 ARG A N 1
ATOM 1389 C CA . ARG A 1 182 ? -12.940 -16.985 -9.030 1.00 20.56 182 ARG A CA 1
ATOM 1390 C C . ARG A 1 182 ? -13.229 -15.515 -9.328 1.00 20.56 182 ARG A C 1
ATOM 1392 O O . ARG A 1 182 ? -13.473 -14.744 -8.406 1.00 20.56 182 ARG A O 1
ATOM 1399 N N . LEU A 1 183 ? -13.239 -15.159 -10.611 1.00 23.45 183 LEU A N 1
ATOM 1400 C CA . LEU A 1 183 ? -13.595 -13.828 -11.103 1.00 23.45 183 LEU A CA 1
ATOM 1401 C C . LEU A 1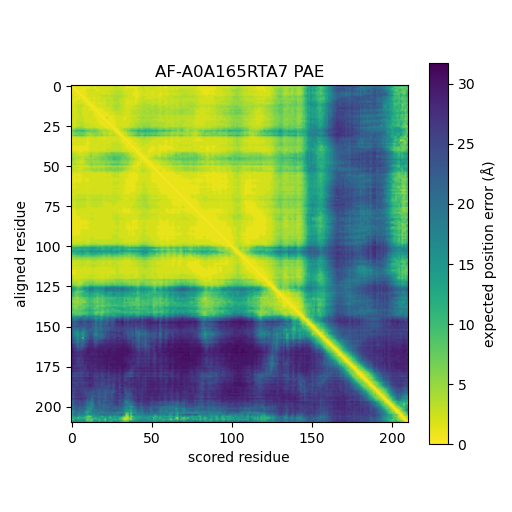 183 ? -15.125 -13.688 -11.210 1.00 23.45 183 LEU A C 1
ATOM 1403 O O . LEU A 1 183 ? -15.786 -14.555 -11.781 1.00 23.45 183 LEU A O 1
ATOM 1407 N N . VAL A 1 184 ? -15.685 -12.585 -10.711 1.00 22.77 184 VAL A N 1
ATOM 1408 C CA . VAL A 1 184 ? -17.070 -12.171 -10.991 1.00 22.77 184 VAL A CA 1
ATOM 1409 C C . VAL A 1 184 ? -17.008 -10.978 -11.945 1.00 22.77 184 VAL A C 1
ATOM 1411 O O . VAL A 1 184 ? -16.475 -9.932 -11.590 1.00 22.77 184 VAL A O 1
ATOM 1414 N N . GLN A 1 185 ? -17.532 -11.139 -13.163 1.00 25.61 185 GLN A N 1
ATOM 1415 C CA . GLN A 1 185 ? -17.604 -10.085 -14.180 1.00 25.61 185 GLN A CA 1
ATOM 1416 C C . GLN A 1 185 ? -19.010 -9.478 -14.246 1.00 25.61 185 GLN A C 1
ATOM 1418 O O . GLN A 1 185 ? -19.961 -10.194 -14.558 1.00 25.61 185 GLN A O 1
ATOM 1423 N N . ARG A 1 186 ? -19.119 -8.157 -14.033 1.00 22.91 186 ARG A N 1
ATOM 1424 C CA . ARG A 1 186 ? -19.951 -7.214 -14.819 1.00 22.91 186 ARG A CA 1
ATOM 1425 C C . ARG A 1 186 ? -19.931 -5.812 -14.204 1.00 22.91 186 ARG A C 1
ATOM 1427 O O . ARG A 1 186 ? -20.361 -5.663 -13.068 1.00 22.91 186 ARG A O 1
ATOM 1434 N N . PHE A 1 187 ? -19.583 -4.795 -14.997 1.00 25.06 187 PHE A N 1
ATOM 1435 C CA . PHE A 1 187 ? -19.966 -3.400 -14.740 1.00 25.06 187 PHE A CA 1
ATOM 1436 C C . PHE A 1 187 ? -20.295 -2.660 -16.052 1.00 25.06 187 PHE A C 1
ATOM 1438 O O . PHE A 1 187 ? -19.726 -3.005 -17.089 1.00 25.06 187 PHE A O 1
ATOM 1445 N N . PRO A 1 188 ? -21.246 -1.702 -16.031 1.00 27.89 188 PRO A N 1
ATOM 1446 C CA . PRO A 1 188 ? -21.762 -1.040 -17.223 1.00 27.89 188 PRO A CA 1
ATOM 1447 C C . PRO A 1 188 ? -20.926 0.175 -17.655 1.00 27.89 188 PRO A C 1
ATOM 1449 O O . PRO A 1 188 ? -20.322 0.881 -16.850 1.00 27.89 188 PRO A O 1
ATOM 1452 N N . SER A 1 189 ? -20.959 0.416 -18.961 1.00 27.42 189 SER A N 1
ATOM 1453 C CA . SER A 1 189 ? -20.331 1.498 -19.715 1.00 27.42 189 SER A CA 1
ATOM 1454 C C . SER A 1 189 ? -21.087 2.818 -19.555 1.00 27.42 189 SER A C 1
ATOM 1456 O O . SER A 1 189 ? -22.226 2.872 -19.997 1.00 27.42 189 SER A O 1
ATOM 1458 N N . HIS A 1 190 ? -20.472 3.846 -18.955 1.00 25.05 190 HIS A N 1
ATOM 1459 C CA . HIS A 1 190 ? -20.576 5.273 -19.328 1.00 25.05 190 HIS A CA 1
ATOM 1460 C C . HIS A 1 190 ? -19.608 6.107 -18.459 1.00 25.05 190 HIS A C 1
ATOM 1462 O O . HIS A 1 190 ? -19.682 6.083 -17.225 1.00 25.05 190 HIS A O 1
ATOM 1468 N N . VAL A 1 191 ? -18.695 6.825 -19.125 1.00 27.12 191 VAL A N 1
ATOM 1469 C CA . VAL A 1 191 ? -17.683 7.725 -18.546 1.00 27.12 191 VAL A CA 1
ATOM 1470 C C . VAL A 1 191 ? -18.153 9.166 -18.752 1.00 27.12 191 VAL A C 1
ATOM 1472 O O . VAL A 1 191 ? -18.450 9.554 -19.878 1.00 27.12 191 VAL A O 1
ATOM 1475 N N . TYR A 1 192 ? -18.220 9.949 -17.676 1.00 25.81 192 TYR A N 1
ATOM 1476 C CA . TYR A 1 192 ? -18.376 11.404 -17.731 1.00 25.81 192 TYR A CA 1
ATOM 1477 C C . TYR A 1 192 ? -17.079 12.037 -17.225 1.00 25.81 192 TYR A C 1
ATOM 1479 O O . TYR A 1 192 ? -16.553 11.622 -16.195 1.00 25.81 192 TYR A O 1
ATOM 1487 N N . THR A 1 193 ? -16.549 13.015 -17.956 1.00 25.20 193 THR A N 1
ATOM 1488 C CA . THR A 1 193 ? -15.371 13.795 -17.563 1.00 25.20 193 THR A CA 1
ATOM 1489 C C . THR A 1 193 ? -15.790 14.967 -16.671 1.00 25.20 193 THR A C 1
ATOM 1491 O O . THR A 1 193 ? -16.739 15.683 -16.991 1.00 25.20 193 THR A O 1
ATOM 1494 N N . TYR A 1 194 ? -15.094 15.174 -15.546 1.00 30.89 194 TYR A N 1
ATOM 1495 C CA . TYR A 1 194 ? -15.279 16.352 -14.693 1.00 30.89 194 TYR A CA 1
ATOM 1496 C C . TYR A 1 194 ? -13.973 16.783 -14.002 1.00 30.89 194 TYR A C 1
ATOM 1498 O O . TYR A 1 194 ? -13.186 15.954 -13.542 1.00 30.89 194 TYR A O 1
ATOM 1506 N N . GLU A 1 195 ? -13.771 18.097 -13.927 1.00 36.50 195 GLU A N 1
ATOM 1507 C CA . GLU A 1 195 ? -12.641 18.806 -13.309 1.00 36.50 195 GLU A CA 1
ATOM 1508 C C . GLU A 1 195 ? -12.945 19.136 -11.834 1.00 36.50 195 GLU A C 1
ATOM 1510 O O . GLU A 1 195 ? -13.958 19.792 -11.589 1.00 36.50 195 GLU A O 1
ATOM 1515 N N . PRO A 1 196 ? -12.098 18.775 -10.845 1.00 40.00 196 PRO A N 1
ATOM 1516 C CA . PRO A 1 196 ? -12.241 19.359 -9.512 1.00 40.00 196 PRO A CA 1
ATOM 1517 C C . PRO A 1 196 ? -10.960 19.997 -8.971 1.00 40.00 196 PRO A C 1
ATOM 1519 O O . PRO A 1 196 ? -9.903 19.383 -8.807 1.00 40.00 196 PRO A O 1
ATOM 1522 N N . SER A 1 197 ? -11.139 21.262 -8.614 1.00 29.91 197 SER A N 1
ATOM 1523 C CA . SER A 1 197 ? -10.263 22.125 -7.844 1.00 29.91 197 SER A CA 1
ATOM 1524 C C . SER A 1 197 ? -10.483 21.927 -6.338 1.00 29.91 197 SER A C 1
ATOM 1526 O O . SER A 1 197 ? -11.149 22.757 -5.739 1.00 29.91 197 SER A O 1
ATOM 1528 N N . GLU A 1 198 ? -9.974 20.865 -5.703 1.00 35.47 198 GLU A N 1
ATOM 1529 C CA . GLU A 1 198 ? -10.160 20.697 -4.242 1.00 35.47 198 GLU A CA 1
ATOM 1530 C C . GLU A 1 198 ? -9.168 19.696 -3.604 1.00 35.47 198 GLU A C 1
ATOM 1532 O O . GLU A 1 198 ? -9.522 18.616 -3.147 1.00 35.47 198 GLU A O 1
ATOM 1537 N N . ALA A 1 199 ? -7.877 20.047 -3.560 1.00 38.25 199 ALA A N 1
ATOM 1538 C CA . ALA A 1 199 ? -6.905 19.354 -2.705 1.00 38.25 199 ALA A CA 1
ATOM 1539 C C . ALA A 1 199 ? -6.696 20.171 -1.423 1.00 38.25 199 ALA A C 1
ATOM 1541 O O . ALA A 1 199 ? -6.197 21.297 -1.486 1.00 38.25 199 ALA A O 1
ATOM 1542 N N . THR A 1 200 ? -7.062 19.626 -0.262 1.00 44.12 200 THR A N 1
ATOM 1543 C CA . THR A 1 200 ? -6.911 20.314 1.030 1.00 44.12 2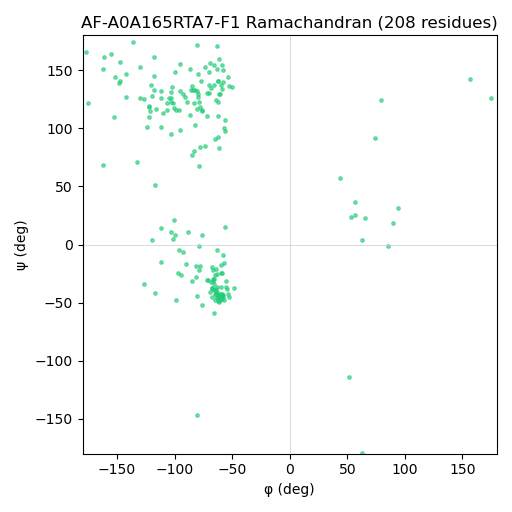00 THR A CA 1
ATOM 1544 C C . THR A 1 200 ? -6.038 19.503 1.988 1.00 44.12 200 THR A C 1
ATOM 1546 O O . THR A 1 200 ? -6.443 18.445 2.457 1.00 44.12 200 THR A O 1
ATOM 1549 N N . HIS A 1 201 ? -4.876 20.081 2.311 1.00 41.66 201 HIS A N 1
ATOM 1550 C CA . HIS A 1 201 ? -3.869 19.687 3.310 1.00 41.66 201 HIS A CA 1
ATOM 1551 C C . HIS A 1 201 ? -2.891 18.550 2.964 1.00 41.66 201 HIS A C 1
ATOM 1553 O O . HIS A 1 201 ? -3.269 17.419 2.674 1.00 41.66 201 HIS A O 1
ATOM 1559 N N . ASP A 1 202 ? -1.603 18.897 3.084 1.00 40.06 202 ASP A N 1
ATOM 1560 C CA . ASP A 1 202 ? -0.427 18.044 2.915 1.00 40.06 202 ASP A CA 1
ATOM 1561 C C . ASP A 1 202 ? 0.221 17.843 4.299 1.00 40.06 202 ASP A C 1
ATOM 1563 O O . ASP A 1 202 ? 0.679 18.801 4.927 1.00 40.06 202 ASP A O 1
ATOM 1567 N N . PHE A 1 203 ? 0.201 16.616 4.820 1.00 36.62 203 PHE A N 1
ATOM 1568 C CA . PHE A 1 203 ? 0.938 16.235 6.029 1.00 36.62 203 PHE A CA 1
ATOM 1569 C C . PHE A 1 203 ? 1.861 15.078 5.654 1.00 36.62 203 PHE A C 1
ATOM 1571 O O . PHE A 1 203 ? 1.397 14.037 5.198 1.00 36.62 203 PHE A O 1
ATOM 1578 N N . LEU A 1 204 ? 3.177 15.274 5.803 1.00 40.16 204 LEU A N 1
ATOM 1579 C CA . LEU A 1 204 ? 4.216 14.301 5.424 1.00 40.16 204 LEU A CA 1
ATOM 1580 C C . LEU A 1 204 ? 4.187 13.856 3.943 1.00 40.16 204 LEU A C 1
ATOM 1582 O O . LEU A 1 204 ? 4.664 12.772 3.617 1.00 40.16 204 LEU A O 1
ATOM 1586 N N . GLY A 1 205 ? 3.655 14.677 3.030 1.00 46.44 205 GLY A N 1
ATOM 1587 C CA . GLY A 1 205 ? 3.524 14.326 1.615 1.00 46.44 205 GLY A CA 1
ATOM 1588 C C . GLY A 1 205 ? 2.258 13.529 1.288 1.00 46.44 205 GLY A C 1
ATOM 1589 O O . GLY A 1 205 ? 2.062 13.176 0.129 1.00 46.44 205 GLY A O 1
ATOM 1590 N N . MET A 1 206 ? 1.420 13.205 2.276 1.00 51.09 206 MET A N 1
ATOM 1591 C CA . MET A 1 206 ? 0.182 12.447 2.097 1.00 51.09 206 MET A CA 1
ATOM 1592 C C . MET A 1 206 ? -0.945 13.392 1.689 1.00 51.09 206 MET A C 1
ATOM 1594 O O . MET A 1 206 ? -1.117 14.452 2.293 1.00 51.09 206 MET A O 1
ATOM 1598 N N . THR A 1 207 ? -1.713 13.013 0.666 1.00 64.25 207 THR A N 1
ATOM 1599 C CA . THR A 1 207 ? -2.740 13.895 0.103 1.00 64.25 207 THR A CA 1
ATOM 1600 C C . THR A 1 207 ? -4.144 13.376 0.377 1.00 64.25 207 THR A C 1
ATOM 1602 O O . THR A 1 207 ? -4.478 12.233 0.054 1.00 64.25 207 THR A O 1
ATOM 1605 N N . TRP A 1 208 ? -4.967 14.245 0.963 1.00 50.72 208 TRP A N 1
ATOM 1606 C CA . TRP A 1 208 ? -6.403 14.040 1.089 1.00 50.72 208 TRP A CA 1
ATOM 1607 C C . TRP A 1 208 ? -7.116 14.506 -0.171 1.00 50.72 208 TRP A C 1
ATOM 1609 O O . TRP A 1 208 ? -6.838 15.585 -0.697 1.00 50.72 208 TRP A O 1
ATOM 1619 N N . ILE A 1 209 ? -8.063 13.692 -0.616 1.00 55.53 209 ILE A N 1
ATOM 1620 C CA . ILE A 1 209 ? -9.015 14.046 -1.661 1.00 55.53 209 ILE A CA 1
ATOM 1621 C C . ILE A 1 209 ? -10.396 13.874 -1.029 1.00 55.53 209 ILE A C 1
ATOM 1623 O O . ILE A 1 209 ? -10.717 12.796 -0.512 1.00 55.53 209 ILE A O 1
ATOM 1627 N N . ALA A 1 210 ? -11.130 14.984 -0.969 1.00 49.94 210 ALA A N 1
ATOM 1628 C CA . ALA A 1 210 ? -12.483 15.067 -0.433 1.00 49.94 210 ALA A CA 1
ATOM 1629 C C . ALA A 1 210 ? -13.509 14.892 -1.555 1.00 49.94 210 ALA A C 1
ATOM 1631 O O . ALA A 1 210 ? -13.200 15.307 -2.696 1.00 49.94 210 ALA A O 1
#

Foldseek 3Di:
DEADPLADFFLDCPTPFVCVVVVCVVVDVLDDKDKRQGFHGQADPVRHGDQDPPRRLVSVQVSVCCCCPVVNDQLLSDELEYEAASLLSLVVNQVVLVVDDPDPVDHRHHHHNYYHYHHYNNDPPDDDDDCPPCCNVCVQPPDDDPDPDDDHSVVVDDPPPPPPPDDDDDDDDDDDDDDDDDDDDDDDDDDDDDDDDDWDDDDPNMTMDD

Organism: NCBI:txid1314782

Radius of gyration: 19.16 Å; Cα contacts (8 Å, |Δi|>4): 260; chains: 1; bounding box: 53×47×54 Å